Protein AF-A0A0U5H2C0-F1 (afdb_monomer_lite)

pLDDT: mean 75.19, std 21.91, range [37.97, 98.75]

Secondary structure (DSSP, 8-state):
-----PPP---------------------HHHHHHHHHT----------------------------------------------S-----HHHHHHHHHHHS--SPPPPPPPHHHHHHHHHHHHHHHHHHHHHHHHHHHHHHHHHHHHHHHHHHHHHTSSSTTHHHHHHT--TTTTTT-S-GGGGPPP-SS-SS---TT--PPPPP-

Foldseek 3Di:
DDDDDDDDDDDDDDDDDPDDDDDDPPPDDVVVVVVVVVPPPPPDDDDDDPDDDDDDDDDDDDDDDDDDDDDPPPPDPPDPPPPPDDDDDDPVVVVVVCCVVPPCPDDDDDDDDPVRVVVVVVVVVVVVVVVVVVVVVVVVVVVVVVVVVVVVLVCCCPVPPPVNPVSVVVPDCPCCVPVPDDVVVVDDDDPDDDPHDDPPDDDDDDDD

Sequence (208 aa):
MRISLNTSTNHQVNWRPKSRYIMRSLTLSPVLASLANVFKIPASQTILRPAVPLLNQTTISKPLTPGRQESKATFSTSSPLLKQKGRTYVDKRITLIRYFLHHPLTPRPLRFSRGRYLRHWTIHRAWQLYQANRRRAKQLELQRQWQAMNAACEELRTGAGDGGKLFRKSMIKTRVFRDMFPIEYGRLQTEGPGEGWNHDWKRPQPKR

Structure (mmCIF, N/CA/C/O backbone):
data_AF-A0A0U5H2C0-F1
#
_entry.id   AF-A0A0U5H2C0-F1
#
loop_
_atom_site.group_PDB
_atom_site.id
_atom_site.type_symbol
_atom_site.label_atom_id
_atom_site.label_alt_id
_atom_site.label_comp_id
_atom_site.label_asym_id
_atom_site.label_entity_id
_atom_site.label_seq_id
_atom_site.pdbx_PDB_ins_code
_atom_site.Cartn_x
_atom_site.Cartn_y
_atom_site.Cartn_z
_atom_site.occupancy
_atom_site.B_iso_or_equiv
_atom_site.auth_seq_id
_atom_site.auth_comp_id
_atom_site.auth_asym_id
_atom_site.auth_atom_id
_atom_site.pdbx_PDB_model_num
ATOM 1 N N . MET A 1 1 ? -22.499 -50.010 -29.968 1.00 40.84 1 MET A N 1
ATOM 2 C CA . MET A 1 1 ? -22.426 -49.410 -31.321 1.00 40.84 1 MET A CA 1
ATOM 3 C C . MET A 1 1 ? -23.390 -48.232 -31.390 1.00 40.84 1 MET A C 1
ATOM 5 O O . MET A 1 1 ? -24.508 -48.380 -30.927 1.00 40.84 1 MET A O 1
ATOM 9 N N . ARG A 1 2 ? -22.935 -47.116 -31.984 1.00 37.97 2 ARG A N 1
ATOM 10 C CA . ARG A 1 2 ? -23.652 -45.854 -32.276 1.00 37.97 2 ARG A CA 1
ATOM 11 C C . ARG A 1 2 ? -24.033 -44.977 -31.077 1.00 37.97 2 ARG A C 1
ATOM 13 O O . ARG A 1 2 ? -25.159 -44.993 -30.604 1.00 37.97 2 ARG A O 1
ATOM 20 N N . ILE A 1 3 ? -23.088 -44.124 -30.681 1.00 40.28 3 ILE A N 1
ATOM 21 C CA . ILE A 1 3 ? -23.388 -42.855 -30.010 1.00 40.28 3 ILE A CA 1
ATOM 22 C C . ILE A 1 3 ? -23.267 -41.771 -31.085 1.00 40.28 3 ILE A C 1
ATOM 24 O O . ILE A 1 3 ? -22.233 -41.646 -31.740 1.00 40.28 3 ILE A O 1
ATOM 28 N N . SER A 1 4 ? -24.382 -41.088 -31.325 1.00 40.84 4 SER A N 1
ATOM 29 C CA . SER A 1 4 ? -24.573 -40.085 -32.369 1.00 40.84 4 SER A CA 1
ATOM 30 C C . SER A 1 4 ? -23.775 -38.815 -32.064 1.00 40.84 4 SER A C 1
ATOM 32 O O . SER A 1 4 ? -23.871 -38.264 -30.969 1.00 40.84 4 SER A O 1
ATOM 34 N N . LEU A 1 5 ? -22.998 -38.350 -33.043 1.00 44.84 5 LEU A N 1
ATOM 35 C CA . LEU A 1 5 ? -22.280 -37.077 -33.010 1.00 44.84 5 LEU A CA 1
ATOM 36 C C . LEU A 1 5 ? -23.282 -35.942 -33.249 1.00 44.84 5 LEU A C 1
ATOM 38 O O . LEU A 1 5 ? -23.851 -35.844 -34.335 1.00 44.84 5 LEU A O 1
ATOM 42 N N . ASN A 1 6 ? -23.498 -35.086 -32.248 1.00 45.72 6 ASN A N 1
ATOM 43 C CA . ASN A 1 6 ? -24.300 -33.879 -32.423 1.00 45.72 6 ASN A CA 1
ATOM 44 C C . ASN A 1 6 ? -23.494 -32.809 -33.167 1.00 45.72 6 ASN A C 1
ATOM 46 O O . ASN A 1 6 ? -22.396 -32.416 -32.774 1.00 45.72 6 ASN A O 1
ATOM 50 N N . THR A 1 7 ? -24.082 -32.370 -34.270 1.00 53.12 7 THR A N 1
ATOM 51 C CA . THR A 1 7 ? -23.578 -31.405 -35.237 1.00 53.12 7 THR A CA 1
ATOM 52 C C . THR A 1 7 ? -23.588 -29.976 -34.695 1.00 53.12 7 THR A C 1
ATOM 54 O O . THR A 1 7 ? -24.562 -29.522 -34.101 1.00 53.12 7 THR A O 1
ATOM 57 N N . SER A 1 8 ? -22.494 -29.269 -34.973 1.00 43.81 8 SER A N 1
ATOM 58 C CA . SER A 1 8 ? -22.241 -27.852 -34.710 1.00 43.81 8 SER A CA 1
ATOM 59 C C . SER A 1 8 ? -23.317 -26.931 -35.309 1.00 43.81 8 SER A C 1
ATOM 61 O O . SER A 1 8 ? -23.468 -26.847 -36.529 1.00 43.81 8 SER A O 1
ATOM 63 N N . THR A 1 9 ? -24.051 -26.209 -34.461 1.00 50.56 9 THR A N 1
ATOM 64 C CA . THR A 1 9 ? -24.938 -25.109 -34.865 1.00 50.56 9 THR A CA 1
ATOM 65 C C . THR A 1 9 ? -24.124 -23.837 -35.095 1.00 50.56 9 THR A C 1
ATOM 67 O O . THR A 1 9 ? -23.688 -23.156 -34.168 1.00 50.56 9 THR A O 1
ATOM 70 N N . ASN A 1 10 ? -23.920 -23.537 -36.374 1.00 46.94 10 ASN A N 1
ATOM 71 C CA . ASN A 1 10 ? -23.217 -22.376 -36.900 1.00 46.94 10 ASN A CA 1
ATOM 72 C C . ASN A 1 10 ? -24.106 -21.119 -36.779 1.00 46.94 10 ASN A C 1
ATOM 74 O O . ASN A 1 10 ? -24.996 -20.894 -37.599 1.00 46.94 10 ASN A O 1
ATOM 78 N N . HIS A 1 11 ? -23.900 -20.302 -35.741 1.00 43.97 11 HIS A N 1
ATOM 79 C CA . HIS A 1 11 ? -24.571 -19.004 -35.609 1.00 43.97 11 HIS A CA 1
ATOM 80 C C . HIS A 1 11 ? -23.861 -17.944 -36.465 1.00 43.97 11 HIS A C 1
ATOM 82 O O . HIS A 1 11 ? -22.941 -17.260 -36.022 1.00 43.97 11 HIS A O 1
ATOM 88 N N . GLN A 1 12 ? -24.327 -17.792 -37.704 1.00 41.16 12 GLN A N 1
ATOM 89 C CA . GLN A 1 12 ? -24.030 -16.647 -38.566 1.00 41.16 12 GLN A CA 1
ATOM 90 C C . GLN A 1 12 ? -24.698 -15.384 -37.991 1.00 41.16 12 GLN A C 1
ATOM 92 O O . GLN A 1 12 ? -25.911 -15.199 -38.103 1.00 41.16 12 GLN A O 1
ATOM 97 N N . VAL A 1 13 ? -23.914 -14.506 -37.360 1.00 50.75 13 VAL A N 1
ATOM 98 C CA . VAL A 1 13 ? -24.381 -13.192 -36.888 1.00 50.75 13 VAL A CA 1
ATOM 99 C C . VAL A 1 13 ? -24.270 -12.193 -38.040 1.00 50.75 13 VAL A C 1
ATOM 101 O O . VAL A 1 13 ? -23.191 -11.722 -38.394 1.00 50.75 13 VAL A O 1
ATOM 104 N N . ASN A 1 14 ? -25.418 -11.894 -38.643 1.00 39.84 14 ASN A N 1
ATOM 105 C CA . ASN A 1 14 ? -25.581 -10.976 -39.765 1.00 39.84 14 ASN A CA 1
ATOM 106 C C . ASN A 1 14 ? -25.499 -9.511 -39.287 1.00 39.84 14 ASN A C 1
ATOM 108 O O . ASN A 1 14 ? -26.444 -8.988 -38.694 1.00 39.84 14 ASN A O 1
ATOM 112 N N . TRP A 1 15 ? -24.378 -8.831 -39.541 1.00 40.28 15 TRP A N 1
ATOM 113 C CA . TRP A 1 15 ? -24.214 -7.404 -39.245 1.00 40.28 15 TRP A CA 1
ATOM 114 C C . TRP A 1 15 ? -24.738 -6.541 -40.401 1.00 40.28 15 TRP A C 1
ATOM 116 O O . TRP A 1 15 ? -24.011 -6.230 -41.341 1.00 40.28 15 TRP A O 1
ATOM 126 N N . ARG A 1 16 ? -26.001 -6.101 -40.319 1.00 41.53 16 ARG A N 1
ATOM 127 C CA . ARG A 1 16 ? -26.518 -4.996 -41.148 1.00 41.53 16 ARG A CA 1
ATOM 128 C C . ARG A 1 16 ? -26.366 -3.661 -40.405 1.00 41.53 16 ARG A C 1
ATOM 130 O O . ARG A 1 16 ? -26.926 -3.532 -39.315 1.00 41.53 16 ARG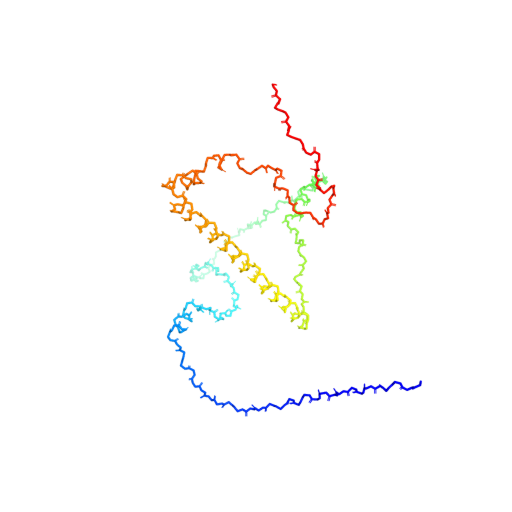 A O 1
ATOM 137 N N . PRO A 1 17 ? -25.722 -2.628 -40.979 1.00 44.41 17 PRO A N 1
ATOM 138 C CA . PRO A 1 17 ? -25.727 -1.299 -40.386 1.00 44.41 17 PRO A CA 1
ATOM 139 C C . PRO A 1 17 ? -27.039 -0.589 -40.751 1.00 44.41 17 PRO A C 1
ATOM 141 O O . PRO A 1 17 ? -27.244 -0.167 -41.887 1.00 44.41 17 PRO A O 1
ATOM 144 N N . LYS A 1 18 ? -27.956 -0.443 -39.788 1.00 46.47 18 LYS A N 1
ATOM 145 C CA . LYS A 1 18 ? -29.089 0.484 -39.924 1.00 46.47 18 LYS A CA 1
ATOM 146 C C . LYS A 1 18 ? -28.606 1.897 -39.591 1.00 46.47 18 LYS A C 1
ATOM 148 O O . LYS A 1 18 ? -28.639 2.318 -38.441 1.00 46.47 18 LYS A O 1
ATOM 153 N N . SER A 1 19 ? -28.166 2.619 -40.619 1.00 51.06 19 SER A N 1
ATOM 154 C CA . SER A 1 19 ? -28.036 4.077 -40.582 1.00 51.06 19 SER A CA 1
ATOM 155 C C . SER A 1 19 ? -29.430 4.701 -40.525 1.00 51.06 19 SER A C 1
ATOM 157 O O . SER A 1 19 ? -30.173 4.617 -41.499 1.00 51.06 19 SER A O 1
ATOM 159 N N . ARG A 1 20 ? -29.792 5.290 -39.380 1.00 50.31 20 ARG A N 1
ATOM 160 C CA . ARG A 1 20 ? -30.824 6.332 -39.247 1.00 50.31 20 ARG A CA 1
ATOM 161 C C . ARG A 1 20 ? -30.441 7.231 -38.072 1.00 50.31 20 ARG A C 1
ATOM 163 O O . ARG A 1 20 ? -30.790 6.955 -36.929 1.00 50.31 20 ARG A O 1
ATOM 170 N N . TYR A 1 21 ? -29.683 8.286 -38.357 1.00 46.03 21 TYR A N 1
ATOM 171 C CA . TYR A 1 21 ? -29.427 9.355 -37.397 1.00 46.03 21 TYR A CA 1
ATOM 172 C C . TYR A 1 21 ? -30.682 10.224 -37.277 1.00 46.03 21 TYR A C 1
ATOM 174 O O . TYR A 1 21 ? -30.993 11.007 -38.168 1.00 46.03 21 TYR A O 1
ATOM 182 N N . ILE A 1 22 ? -31.407 10.073 -36.169 1.00 50.56 22 ILE A N 1
ATOM 183 C CA . ILE A 1 22 ? -32.370 11.067 -35.691 1.00 50.56 22 ILE A CA 1
ATOM 184 C C . ILE A 1 22 ? -31.573 12.017 -34.796 1.00 50.56 22 ILE A C 1
ATOM 186 O O . ILE A 1 22 ? -31.115 11.627 -33.721 1.00 50.56 22 ILE A O 1
ATOM 190 N N . MET A 1 23 ? -31.370 13.251 -35.257 1.00 46.03 23 MET A N 1
ATOM 191 C CA . MET A 1 23 ? -30.763 14.336 -34.481 1.00 46.03 23 MET A CA 1
ATOM 192 C C . MET A 1 23 ? -31.716 14.741 -33.350 1.00 46.03 23 MET A C 1
ATOM 194 O O . MET A 1 23 ? -32.526 15.651 -33.491 1.00 46.03 23 MET A O 1
ATOM 198 N N . ARG A 1 24 ? -31.632 14.047 -32.212 1.00 45.03 24 ARG A N 1
ATOM 199 C CA . ARG A 1 24 ? -32.108 14.582 -30.934 1.00 45.03 24 ARG A CA 1
ATOM 200 C C . ARG A 1 24 ? -31.067 15.587 -30.452 1.00 45.03 24 ARG A C 1
ATOM 202 O O . ARG A 1 24 ? -29.948 15.202 -30.124 1.00 45.03 24 ARG A O 1
ATOM 209 N N . SER A 1 25 ? -31.427 16.863 -30.414 1.00 51.66 25 SER A N 1
ATOM 210 C CA . SER A 1 25 ? -30.653 17.889 -29.720 1.00 51.66 25 SER A CA 1
ATOM 211 C C . SER A 1 25 ? -30.596 17.540 -28.229 1.00 51.66 25 SER A C 1
ATOM 213 O O . SER A 1 25 ? -31.589 17.633 -27.510 1.00 51.66 25 SER A O 1
ATOM 215 N N . LEU A 1 26 ? -29.432 17.092 -27.749 1.00 54.44 26 LEU A N 1
ATOM 216 C CA . LEU A 1 26 ? -29.174 16.999 -26.316 1.00 54.44 26 LEU A CA 1
ATOM 217 C C . LEU A 1 26 ? -28.975 18.417 -25.778 1.00 54.44 26 LEU A C 1
ATOM 219 O O . LEU A 1 26 ? -27.907 19.006 -25.932 1.00 54.44 26 LEU A O 1
ATOM 223 N N . THR A 1 27 ? -29.992 18.960 -25.118 1.00 60.09 27 THR A N 1
ATOM 224 C CA . THR A 1 27 ? -29.812 20.087 -24.203 1.00 60.09 27 THR A CA 1
ATOM 225 C C . THR A 1 27 ? -28.958 19.596 -23.031 1.00 60.09 27 THR A C 1
ATOM 227 O O . THR A 1 27 ? -29.425 18.809 -22.204 1.00 60.09 27 THR A O 1
ATOM 230 N N . LEU A 1 28 ? -27.681 19.987 -22.986 1.00 59.09 28 LEU A N 1
ATOM 231 C CA . LEU A 1 28 ? -26.807 19.677 -21.854 1.00 59.09 28 LEU A CA 1
ATOM 232 C C . LEU A 1 28 ? -27.375 20.312 -20.576 1.00 59.09 28 LEU A C 1
ATOM 234 O O . LEU A 1 28 ? -27.724 21.490 -20.562 1.00 59.09 28 LEU A O 1
ATOM 238 N N . SER A 1 29 ? -27.425 19.533 -19.493 1.00 67.50 29 SER A N 1
ATOM 239 C CA . SER A 1 29 ? -27.720 20.045 -18.151 1.00 67.50 29 SER A CA 1
ATOM 240 C C . SER A 1 29 ? -26.734 21.170 -17.784 1.00 67.50 29 SER A C 1
ATOM 242 O O . SER A 1 29 ? -25.531 21.016 -18.034 1.00 67.50 29 SER A O 1
ATOM 244 N N . PRO A 1 30 ? -27.193 22.270 -17.155 1.00 64.56 30 PRO A N 1
ATOM 245 C CA . PRO A 1 30 ? -26.344 23.410 -16.791 1.00 64.56 30 PRO A CA 1
ATOM 246 C C . PRO A 1 30 ? -25.169 23.012 -15.883 1.00 64.56 30 PRO A C 1
ATOM 248 O O . PRO A 1 30 ? -24.100 23.614 -15.944 1.00 64.56 30 PRO A O 1
ATOM 251 N N . VAL A 1 31 ? -25.314 21.930 -15.110 1.00 62.41 31 VAL A N 1
ATOM 252 C CA . VAL A 1 31 ? -24.248 21.387 -14.253 1.00 62.41 31 VAL A CA 1
ATOM 253 C C . VAL A 1 31 ? -23.109 20.775 -15.081 1.00 62.41 31 VAL A C 1
ATOM 255 O O . VAL A 1 31 ? -21.935 20.946 -14.748 1.00 62.41 31 VAL A O 1
ATOM 258 N N . LEU A 1 32 ? -23.429 20.111 -16.198 1.00 57.78 32 LEU A N 1
ATOM 259 C CA . LEU A 1 32 ? -22.425 19.560 -17.116 1.00 57.78 32 LEU A CA 1
ATOM 260 C C . LEU A 1 32 ? -21.720 20.665 -17.918 1.00 57.78 32 LEU A C 1
ATOM 262 O O . LEU A 1 32 ? -20.522 20.560 -18.179 1.00 57.78 32 LEU A O 1
ATOM 266 N N . ALA A 1 33 ? -22.438 21.738 -18.264 1.00 62.38 33 ALA A N 1
ATOM 267 C CA . ALA A 1 33 ? -21.867 22.910 -18.927 1.00 62.38 33 ALA A CA 1
ATOM 268 C C . ALA A 1 33 ? -20.878 23.669 -18.017 1.00 62.38 33 ALA A C 1
ATOM 270 O O . ALA A 1 33 ? -19.810 24.077 -18.477 1.00 62.38 33 ALA A O 1
ATOM 271 N N . SER A 1 34 ? -21.168 23.784 -16.714 1.00 61.81 34 SER A N 1
ATOM 272 C CA . SER A 1 34 ? -20.245 24.401 -15.746 1.00 61.81 34 SER A CA 1
ATOM 273 C C . SER A 1 34 ? -18.968 23.588 -15.517 1.00 61.81 34 SER A C 1
ATOM 275 O O . SER A 1 34 ? -17.891 24.171 -15.407 1.00 61.81 34 SER A O 1
ATOM 277 N N . LEU A 1 35 ? -19.039 22.252 -15.504 1.00 59.03 35 LEU A N 1
ATOM 278 C CA . LEU A 1 35 ? -17.844 21.405 -15.373 1.00 59.03 35 LEU A CA 1
ATOM 279 C C . LEU A 1 35 ? -16.963 21.419 -16.633 1.00 59.03 35 LEU A C 1
ATOM 281 O O . LEU A 1 35 ? -15.739 21.329 -16.524 1.00 59.03 35 LEU A O 1
ATOM 285 N N . ALA A 1 36 ? -17.551 21.596 -17.820 1.00 59.19 36 ALA A N 1
ATOM 286 C CA . ALA A 1 36 ? -16.800 21.714 -19.071 1.00 59.19 36 ALA A CA 1
ATOM 287 C C . ALA A 1 36 ? -15.919 22.980 -19.130 1.00 59.19 36 ALA A C 1
ATOM 289 O O . ALA A 1 36 ? -14.870 22.967 -19.772 1.00 59.19 36 ALA A O 1
ATOM 290 N N . ASN A 1 37 ? -16.282 24.047 -18.408 1.00 58.78 37 ASN A N 1
ATOM 291 C CA . ASN A 1 37 ? -15.462 25.260 -18.318 1.00 58.78 37 ASN A CA 1
ATOM 292 C C . ASN A 1 37 ? -14.260 25.131 -17.365 1.00 58.78 37 ASN A C 1
ATOM 294 O O . ASN A 1 37 ? -13.302 25.890 -17.507 1.00 58.78 37 ASN A O 1
ATOM 298 N N . VAL A 1 38 ? -14.274 24.166 -16.438 1.00 61.53 38 VAL A N 1
ATOM 299 C CA . VAL A 1 38 ? -13.161 23.902 -15.502 1.00 61.53 38 VAL A CA 1
ATOM 300 C C . VAL A 1 38 ? -12.083 23.024 -16.148 1.00 61.53 38 VAL A C 1
ATOM 302 O O . VAL A 1 38 ? -10.903 23.158 -15.838 1.00 61.53 38 VAL A O 1
ATOM 305 N N . PHE A 1 39 ? -12.458 22.186 -17.119 1.00 54.59 39 PHE A N 1
ATOM 306 C CA . PHE A 1 39 ? -11.530 21.367 -17.903 1.00 54.59 39 PHE A CA 1
ATOM 307 C C . PHE A 1 39 ? -11.303 21.928 -19.310 1.00 54.59 39 PHE A C 1
ATOM 309 O O . PHE A 1 39 ? -11.341 21.189 -20.297 1.00 54.59 39 PHE A O 1
ATOM 316 N N . LYS A 1 40 ? -11.003 23.229 -19.416 1.00 48.28 40 LYS A N 1
ATOM 317 C CA . LYS A 1 40 ? -10.349 23.768 -20.615 1.00 48.28 40 LYS A CA 1
ATOM 318 C C . LYS A 1 40 ? -8.942 23.179 -20.712 1.00 48.28 40 LYS A C 1
ATOM 320 O O . LYS A 1 40 ? -7.965 23.780 -20.284 1.00 48.28 40 LYS A O 1
ATOM 325 N N . ILE A 1 41 ? -8.846 21.975 -21.263 1.00 50.00 41 ILE A N 1
ATOM 326 C CA . ILE A 1 41 ? -7.602 21.458 -21.820 1.00 50.00 41 ILE A CA 1
ATOM 327 C C . ILE A 1 41 ? -7.326 22.337 -23.046 1.00 50.00 41 ILE A C 1
ATOM 329 O O . ILE A 1 41 ? -8.141 22.316 -23.972 1.00 50.00 41 ILE A O 1
ATOM 333 N N . PRO A 1 42 ? -6.242 23.132 -23.090 1.00 44.56 42 PRO A N 1
ATOM 334 C CA . PRO A 1 42 ? -5.866 23.818 -24.314 1.00 44.56 42 PRO A CA 1
ATOM 335 C C . PRO A 1 42 ? -5.475 22.750 -25.339 1.00 44.56 42 PRO A C 1
ATOM 337 O O . PRO A 1 42 ? -4.389 22.174 -25.293 1.00 44.56 42 PRO A O 1
ATOM 340 N N . ALA A 1 43 ? -6.400 22.438 -26.242 1.00 47.34 43 ALA A N 1
ATOM 341 C CA . ALA A 1 43 ? -6.100 21.675 -27.434 1.00 47.34 43 ALA A CA 1
ATOM 342 C C . ALA A 1 43 ? -5.316 22.588 -28.387 1.00 47.34 43 ALA A C 1
ATOM 344 O O . ALA A 1 4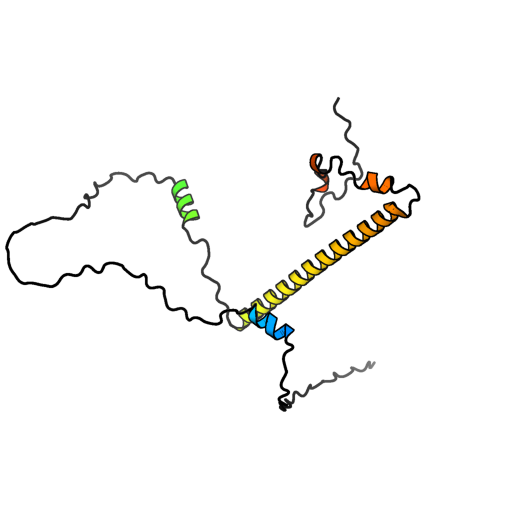3 ? -5.830 23.603 -28.848 1.00 47.34 43 ALA A O 1
ATOM 345 N N . SER A 1 44 ? -4.080 22.179 -28.674 1.00 45.91 44 SER A N 1
ATOM 346 C CA . SER A 1 44 ? -3.291 22.564 -29.847 1.00 45.91 44 SER A CA 1
ATOM 347 C C . SER A 1 44 ? -2.826 24.023 -29.935 1.00 45.91 44 SER A C 1
ATOM 349 O O . SER A 1 44 ? -3.431 24.854 -30.603 1.00 45.91 44 SER A O 1
ATOM 351 N N . GLN A 1 45 ? -1.629 24.283 -29.407 1.00 44.00 45 GLN A N 1
ATOM 352 C CA . GLN A 1 45 ? -0.690 25.162 -30.101 1.00 44.00 45 GLN A CA 1
ATOM 353 C C . GLN A 1 45 ? 0.410 24.295 -30.716 1.00 44.00 45 GLN A C 1
ATOM 355 O O . GLN A 1 45 ? 0.996 23.424 -30.074 1.00 44.00 45 GLN A O 1
ATOM 360 N N . THR A 1 46 ? 0.610 24.494 -32.010 1.00 47.12 46 THR A N 1
ATOM 361 C CA . THR A 1 46 ? 1.647 23.901 -32.847 1.00 47.12 46 THR A CA 1
ATOM 362 C C . THR A 1 46 ? 3.034 24.091 -32.235 1.00 47.12 46 THR A C 1
ATOM 364 O O . THR A 1 46 ? 3.382 25.199 -31.832 1.00 47.12 46 THR A O 1
ATOM 367 N N . ILE A 1 47 ? 3.858 23.041 -32.231 1.00 46.31 47 ILE A N 1
ATOM 368 C CA . ILE A 1 47 ? 5.286 23.151 -31.916 1.00 46.31 47 ILE A CA 1
ATOM 369 C C . ILE A 1 47 ? 5.963 23.902 -33.072 1.00 46.31 47 ILE A C 1
ATOM 371 O O . ILE A 1 47 ? 6.355 23.300 -34.069 1.00 46.31 47 ILE A O 1
ATOM 375 N N . LEU A 1 48 ? 6.105 25.219 -32.939 1.00 47.22 48 LEU A N 1
ATOM 376 C CA . LEU A 1 48 ? 7.181 25.958 -33.588 1.00 47.22 48 LEU A CA 1
ATOM 377 C C . LEU A 1 48 ? 8.339 26.053 -32.592 1.00 47.22 48 LEU A C 1
ATOM 379 O O . LEU A 1 48 ? 8.151 26.345 -31.413 1.00 47.22 48 LEU A O 1
ATOM 383 N N . ARG A 1 49 ? 9.535 25.723 -33.084 1.00 47.78 49 ARG A N 1
ATOM 384 C CA . ARG A 1 49 ? 10.823 25.793 -32.381 1.00 47.78 49 ARG A CA 1
ATOM 385 C C . ARG A 1 49 ? 10.967 27.095 -31.574 1.00 47.78 49 ARG A C 1
ATOM 387 O O . ARG A 1 49 ? 10.753 28.158 -32.154 1.00 47.78 49 ARG A O 1
ATOM 394 N N . PRO A 1 50 ? 11.472 27.060 -30.329 1.00 45.41 50 PRO A N 1
ATOM 395 C CA . PRO A 1 50 ? 12.027 28.257 -29.717 1.00 45.41 50 PRO A CA 1
ATOM 396 C C . PRO A 1 50 ? 13.382 28.558 -30.375 1.00 45.41 50 PRO A C 1
ATOM 398 O O . PRO A 1 50 ? 14.390 27.913 -30.088 1.00 45.41 50 PRO A O 1
ATOM 401 N N . ALA A 1 51 ? 13.398 29.516 -31.301 1.00 53.06 51 ALA A N 1
ATOM 402 C CA . ALA A 1 51 ? 14.613 30.242 -31.641 1.00 53.06 51 ALA A CA 1
ATOM 403 C C . ALA A 1 51 ? 14.862 31.261 -30.521 1.00 53.06 51 ALA A C 1
ATOM 405 O O . ALA A 1 51 ? 14.000 32.081 -30.211 1.00 53.06 51 ALA A O 1
ATOM 406 N N . VAL A 1 52 ? 16.021 31.164 -29.882 1.00 53.12 52 VAL A N 1
ATOM 407 C CA . VAL A 1 52 ? 16.504 32.134 -28.896 1.00 53.12 52 VAL A CA 1
ATOM 408 C C . VAL A 1 52 ? 16.661 33.517 -29.552 1.00 53.12 52 VAL A C 1
ATOM 410 O O . VAL A 1 52 ? 17.320 33.607 -30.589 1.00 53.12 52 VAL A O 1
ATOM 413 N N . PRO A 1 53 ? 16.088 34.601 -28.995 1.00 48.22 53 PRO A N 1
ATOM 414 C CA . PRO A 1 53 ? 16.370 35.945 -29.477 1.00 48.22 53 PRO A CA 1
ATOM 415 C C . PRO A 1 53 ? 17.748 36.387 -28.972 1.00 48.22 53 PRO A C 1
ATOM 417 O O . PRO A 1 53 ? 17.967 36.567 -27.774 1.00 48.22 53 PRO A O 1
ATOM 420 N N . LEU A 1 54 ? 18.682 36.555 -29.907 1.00 42.25 54 LEU A N 1
ATOM 421 C CA . LEU A 1 54 ? 19.933 37.264 -29.678 1.00 42.25 54 LEU A CA 1
ATOM 422 C C . LEU A 1 54 ? 19.617 38.761 -29.564 1.00 42.25 54 LEU A C 1
ATOM 424 O O . LEU A 1 54 ? 19.269 39.412 -30.548 1.00 42.25 54 LEU A O 1
ATOM 428 N N . LEU A 1 55 ? 19.727 39.295 -28.351 1.00 44.19 55 LEU A N 1
ATOM 429 C CA . LEU A 1 55 ? 19.796 40.729 -28.105 1.00 44.19 55 LEU A CA 1
ATOM 430 C C . LEU A 1 55 ? 21.186 41.212 -28.531 1.00 44.19 55 LEU A C 1
ATOM 432 O O . LEU A 1 55 ? 22.178 40.758 -27.969 1.00 44.19 55 LEU A O 1
ATOM 436 N N . ASN A 1 56 ? 21.238 42.077 -29.546 1.00 38.53 56 ASN A N 1
ATOM 437 C CA . ASN A 1 56 ? 22.125 43.243 -29.626 1.00 38.53 56 ASN A CA 1
ATOM 438 C C . ASN A 1 56 ? 21.848 44.002 -30.934 1.00 38.53 56 ASN A C 1
ATOM 440 O O . ASN A 1 56 ? 22.441 43.726 -31.974 1.00 38.53 56 ASN A O 1
ATOM 444 N N . GLN A 1 57 ? 20.935 44.975 -30.875 1.00 40.12 57 GLN A N 1
ATOM 445 C CA . GLN A 1 57 ? 20.927 46.095 -31.814 1.00 40.12 57 GLN A CA 1
ATOM 446 C C . GLN A 1 57 ? 21.792 47.202 -31.217 1.00 40.12 57 GLN A C 1
ATOM 448 O O . GLN A 1 57 ? 21.354 47.936 -30.336 1.00 40.12 57 GLN A O 1
ATOM 453 N N . THR A 1 58 ? 23.020 47.328 -31.709 1.00 42.72 58 THR A N 1
ATOM 454 C CA . THR A 1 58 ? 23.691 48.625 -31.764 1.00 42.72 58 THR A CA 1
ATOM 455 C C . THR A 1 58 ? 23.351 49.241 -33.111 1.00 42.72 58 THR A C 1
ATOM 457 O O . THR A 1 58 ? 23.703 48.706 -34.163 1.00 42.72 58 THR A O 1
ATOM 460 N N . THR A 1 59 ? 22.635 50.358 -33.068 1.00 48.38 59 THR A N 1
ATOM 461 C CA . THR A 1 59 ? 22.615 51.344 -34.143 1.00 48.38 59 THR A CA 1
ATOM 462 C C . THR A 1 59 ? 24.055 51.722 -34.489 1.00 48.38 59 THR A C 1
ATOM 464 O O . THR A 1 59 ? 24.878 51.797 -33.587 1.00 48.38 59 THR A O 1
ATOM 467 N N . ILE A 1 60 ? 24.365 51.933 -35.771 1.00 39.34 60 ILE A N 1
ATOM 468 C CA . ILE A 1 60 ? 25.220 53.031 -36.255 1.00 39.34 60 ILE A CA 1
ATOM 469 C C . ILE A 1 60 ? 25.193 53.041 -37.793 1.00 39.34 60 ILE A C 1
ATOM 471 O O . ILE A 1 60 ? 25.499 52.072 -38.487 1.00 39.34 60 ILE A O 1
ATOM 475 N N . SER A 1 61 ? 24.784 54.201 -38.289 1.00 44.00 61 SER A N 1
ATOM 476 C CA . SER A 1 61 ? 24.956 54.750 -39.626 1.00 44.00 61 SER A CA 1
ATOM 477 C C . SER A 1 61 ? 26.411 54.714 -40.108 1.00 44.00 61 SER A C 1
ATOM 479 O O . SER A 1 61 ? 27.331 55.025 -39.358 1.00 44.00 61 SER A O 1
ATOM 481 N N . LYS A 1 62 ? 26.612 54.437 -41.401 1.00 46.97 62 LYS A N 1
ATOM 482 C CA . LYS A 1 62 ? 27.881 54.693 -42.108 1.00 46.97 62 LYS A CA 1
ATOM 483 C C . LYS A 1 62 ? 28.264 56.180 -42.007 1.00 46.97 62 LYS A C 1
ATOM 485 O O . LYS A 1 62 ? 27.373 57.027 -42.079 1.00 46.97 62 LYS A O 1
ATOM 490 N N . PRO A 1 63 ? 29.568 56.498 -41.951 1.00 48.28 63 PRO A N 1
ATOM 491 C CA . PRO A 1 63 ? 30.158 57.155 -43.120 1.00 48.28 63 PRO A CA 1
ATOM 492 C C . PRO A 1 63 ? 31.573 56.663 -43.496 1.00 48.28 63 PRO A C 1
ATOM 494 O O . PRO A 1 63 ? 32.131 55.740 -42.911 1.00 48.28 63 PRO A O 1
ATOM 497 N N . LEU A 1 64 ? 32.065 57.260 -44.582 1.00 41.00 64 LEU A N 1
ATOM 498 C CA . LEU A 1 64 ? 33.155 56.896 -45.489 1.00 41.00 64 LEU A CA 1
ATOM 499 C C . LEU A 1 64 ? 34.577 57.268 -44.999 1.00 41.00 64 LEU A C 1
ATOM 501 O O . LEU A 1 64 ? 34.776 58.401 -44.585 1.00 41.00 64 LEU A O 1
ATOM 505 N N . THR A 1 65 ? 35.547 56.359 -45.235 1.00 44.66 65 THR A N 1
ATOM 506 C CA . THR A 1 65 ? 36.975 56.554 -45.661 1.00 44.66 65 THR A CA 1
ATOM 507 C C . THR A 1 65 ? 37.937 57.469 -44.849 1.00 44.66 65 THR A C 1
ATOM 509 O O . THR A 1 65 ? 37.504 58.267 -44.035 1.00 44.66 65 THR A O 1
ATOM 512 N N . PRO A 1 66 ? 39.262 57.475 -45.127 1.00 51.75 66 PRO A N 1
ATOM 513 C CA . PRO A 1 66 ? 40.234 56.386 -44.993 1.00 51.75 66 PRO A CA 1
ATOM 514 C C . PRO A 1 66 ? 41.457 56.825 -44.143 1.00 51.75 66 PRO A C 1
ATOM 516 O O . PRO A 1 66 ? 41.971 57.930 -44.285 1.00 51.75 66 PRO A O 1
ATOM 519 N N . GLY A 1 67 ? 41.987 55.947 -43.291 1.00 39.00 67 GLY A N 1
ATOM 520 C CA . GLY A 1 67 ? 43.153 56.261 -42.458 1.00 39.00 67 GLY A CA 1
ATOM 521 C C . GLY A 1 67 ? 44.011 55.031 -42.219 1.00 39.00 67 GLY A C 1
ATOM 522 O O . GLY A 1 67 ? 43.662 54.155 -41.437 1.00 39.00 67 GLY A O 1
ATOM 523 N N . ARG A 1 68 ? 45.129 54.963 -42.936 1.00 49.66 68 ARG A N 1
ATOM 524 C CA . ARG A 1 68 ? 46.188 53.965 -42.797 1.00 49.66 68 ARG A CA 1
ATOM 525 C C . ARG A 1 68 ? 46.801 54.035 -41.402 1.00 49.66 68 ARG A C 1
ATOM 527 O O . ARG A 1 68 ? 47.465 55.024 -41.137 1.00 49.66 68 ARG A O 1
ATOM 534 N N . GLN A 1 69 ? 46.693 52.972 -40.602 1.00 49.31 69 GLN A N 1
ATOM 535 C CA . GLN A 1 69 ? 47.756 52.536 -39.688 1.00 49.31 69 GLN A CA 1
ATOM 536 C C . GLN A 1 69 ? 47.728 51.013 -39.528 1.00 49.31 69 GLN A C 1
ATOM 538 O O . GLN A 1 69 ? 46.730 50.398 -39.158 1.00 49.31 69 GLN A O 1
ATOM 543 N N . GLU A 1 70 ? 48.863 50.420 -39.873 1.00 56.41 70 GLU A N 1
ATOM 544 C CA . GLU A 1 70 ? 49.199 49.020 -39.685 1.00 56.41 70 GLU A CA 1
ATOM 545 C C . GLU A 1 70 ? 49.163 48.689 -38.188 1.00 56.41 70 GLU A C 1
ATOM 547 O O . GLU A 1 70 ? 49.927 49.238 -37.400 1.00 56.41 70 GLU A O 1
ATOM 552 N N . SER A 1 71 ? 48.304 47.755 -37.786 1.00 55.56 71 SER A N 1
ATOM 553 C CA . SER A 1 71 ? 48.456 47.055 -36.512 1.00 55.56 71 SER A CA 1
ATOM 554 C C . SER A 1 71 ? 48.247 45.565 -36.751 1.00 55.56 71 SER A C 1
ATOM 556 O O . SER A 1 71 ? 47.140 45.053 -36.900 1.00 55.56 71 SER A O 1
ATOM 558 N N . LYS A 1 72 ? 49.372 44.853 -36.839 1.00 57.47 72 LYS A N 1
ATOM 559 C CA . LYS A 1 72 ? 49.427 43.393 -36.771 1.00 57.47 72 LYS A CA 1
ATOM 560 C C . LYS A 1 72 ? 49.109 42.984 -35.332 1.00 57.47 72 LYS A C 1
ATOM 562 O O . LYS A 1 72 ? 50.011 42.701 -34.552 1.00 57.47 72 LYS A O 1
ATOM 567 N N . ALA A 1 73 ? 47.836 43.003 -34.951 1.00 53.00 73 ALA A N 1
ATOM 568 C CA . ALA A 1 73 ? 47.413 42.399 -33.697 1.00 53.00 73 ALA A CA 1
ATOM 569 C C . ALA A 1 73 ? 47.302 40.885 -33.911 1.00 53.00 73 ALA A C 1
ATOM 571 O O . ALA A 1 73 ? 46.295 40.365 -34.389 1.00 53.00 73 ALA A O 1
ATOM 572 N N . THR A 1 74 ? 48.384 40.182 -33.590 1.00 58.34 74 THR A N 1
ATOM 573 C CA . THR A 1 74 ? 48.457 38.722 -33.531 1.00 58.34 74 THR A CA 1
ATOM 574 C C . THR A 1 74 ? 47.584 38.225 -32.378 1.00 58.34 74 THR A C 1
ATOM 576 O O . THR A 1 74 ? 48.071 37.955 -31.283 1.00 58.34 74 THR A O 1
ATOM 579 N N . PHE A 1 75 ? 46.273 38.123 -32.593 1.00 53.97 75 PHE A N 1
ATOM 580 C CA . PHE A 1 75 ? 45.372 37.482 -31.638 1.00 53.97 75 PHE A CA 1
ATOM 581 C C . PHE A 1 75 ? 45.399 35.963 -31.850 1.00 53.97 75 PHE A C 1
ATOM 583 O O . PHE A 1 75 ? 44.528 35.385 -32.489 1.00 53.97 75 PHE A O 1
ATOM 590 N N . SER A 1 76 ? 46.447 35.333 -31.320 1.00 56.44 76 SER A N 1
ATOM 591 C CA . SER A 1 76 ? 46.534 33.886 -31.106 1.00 56.44 76 SER A CA 1
ATOM 592 C C . SER A 1 76 ? 47.156 33.637 -29.739 1.00 56.44 76 SER A C 1
ATOM 594 O O . SER A 1 76 ? 48.333 33.312 -29.619 1.00 56.44 76 SER A O 1
ATOM 596 N N . THR A 1 77 ? 46.357 33.778 -28.684 1.00 60.56 77 THR A N 1
ATOM 597 C CA . THR A 1 77 ? 46.700 33.304 -27.335 1.00 60.56 77 THR A CA 1
ATOM 598 C C . THR A 1 77 ? 46.195 31.872 -27.141 1.00 60.56 77 THR A C 1
ATOM 600 O O . THR A 1 77 ? 45.485 31.557 -26.194 1.00 60.56 77 THR A O 1
ATOM 603 N N . SER A 1 78 ? 46.554 30.970 -28.054 1.00 60.91 78 SER A N 1
ATOM 604 C CA . SER A 1 78 ? 46.655 29.550 -27.720 1.00 60.91 78 SER A CA 1
ATOM 605 C C . SER A 1 78 ? 48.130 29.277 -27.472 1.00 60.91 78 SER A C 1
ATOM 607 O O . SER A 1 78 ? 48.914 29.212 -28.419 1.00 60.91 78 SER A O 1
ATOM 609 N N . SER A 1 79 ? 48.527 29.176 -26.206 1.00 62.97 79 SER A N 1
ATOM 610 C CA . SER A 1 79 ? 49.864 28.728 -25.822 1.00 62.97 79 SER A CA 1
ATOM 611 C C . SER A 1 79 ? 50.175 27.441 -26.599 1.00 62.97 79 SER A C 1
ATOM 613 O O . SER A 1 79 ? 49.369 26.506 -26.520 1.00 62.97 79 SER A O 1
ATOM 615 N N . PRO A 1 80 ? 51.277 27.345 -27.368 1.00 53.91 80 PRO A N 1
ATOM 616 C CA . PRO A 1 80 ? 51.643 26.077 -27.976 1.00 53.91 80 PRO A CA 1
ATOM 617 C C . PRO A 1 80 ? 51.838 25.083 -26.835 1.00 53.91 80 PRO A C 1
ATOM 619 O O . PRO A 1 80 ? 52.629 25.322 -25.922 1.00 53.91 80 PRO A O 1
ATOM 622 N N . LEU A 1 81 ? 51.048 24.008 -26.849 1.00 59.31 81 LEU A N 1
ATOM 623 C CA . LEU A 1 81 ? 51.152 22.909 -25.899 1.00 59.31 81 LEU A CA 1
ATOM 624 C C . LEU A 1 81 ? 52.619 22.482 -25.826 1.00 59.31 81 LEU A C 1
ATOM 626 O O . LEU A 1 81 ? 53.140 21.868 -26.758 1.00 59.31 81 LEU A O 1
ATOM 630 N N . LEU A 1 82 ? 53.284 22.806 -24.712 1.00 62.09 82 LEU A N 1
ATOM 631 C CA . LEU A 1 82 ? 54.530 22.152 -24.343 1.00 62.09 82 LEU A CA 1
ATOM 632 C C . LEU A 1 82 ? 54.258 20.654 -24.443 1.00 62.09 82 LEU A C 1
ATOM 634 O O . LEU A 1 82 ? 53.313 20.155 -23.828 1.00 62.09 82 LEU A O 1
ATOM 638 N N . LYS A 1 83 ? 55.043 19.957 -25.269 1.00 58.09 83 LYS A N 1
ATOM 639 C CA . LYS A 1 83 ? 54.973 18.509 -25.466 1.00 58.09 83 LYS A CA 1
ATOM 640 C C . LYS A 1 83 ? 55.085 17.839 -24.094 1.00 58.09 83 LYS A C 1
ATOM 642 O O . LYS A 1 83 ? 56.193 17.633 -23.603 1.00 58.09 83 LYS A O 1
ATOM 647 N N . GLN A 1 84 ? 53.948 17.541 -23.460 1.00 57.41 84 GLN A N 1
ATOM 648 C CA . GLN A 1 84 ? 53.915 16.863 -22.169 1.00 57.41 84 GLN A CA 1
ATOM 649 C C . GLN A 1 84 ? 54.507 15.471 -22.370 1.00 57.41 84 GLN A C 1
ATOM 651 O O . GLN A 1 84 ? 53.917 14.579 -22.981 1.00 57.41 84 GLN A O 1
ATOM 656 N N . LYS A 1 85 ? 55.742 15.316 -21.899 1.00 53.72 85 LYS A N 1
ATOM 657 C CA . LYS A 1 85 ? 56.463 14.054 -21.875 1.00 53.72 85 LYS A CA 1
ATOM 658 C C . LYS A 1 85 ? 55.945 13.255 -20.680 1.00 53.72 85 LYS A C 1
ATOM 660 O O . LYS A 1 85 ? 56.327 13.517 -19.549 1.00 53.72 85 LYS A O 1
ATOM 665 N N . GLY A 1 86 ? 55.064 12.296 -20.959 1.00 64.94 86 GLY A N 1
ATOM 666 C CA . GLY A 1 86 ? 54.530 11.334 -19.990 1.00 64.94 86 GLY A CA 1
ATOM 667 C C . GLY A 1 86 ? 53.003 11.323 -19.965 1.00 64.94 86 GLY A C 1
ATOM 668 O O . GLY A 1 86 ? 52.375 12.370 -19.851 1.00 64.94 86 GLY A O 1
ATOM 669 N N . ARG A 1 87 ? 52.390 10.136 -20.083 1.00 65.62 87 ARG A N 1
ATOM 670 C CA . ARG A 1 87 ? 50.942 9.974 -19.874 1.00 65.62 87 ARG A CA 1
ATOM 671 C C . ARG A 1 87 ? 50.622 10.401 -18.441 1.00 65.62 87 ARG A C 1
ATOM 673 O O . ARG A 1 87 ? 51.128 9.789 -17.504 1.00 65.62 87 ARG A O 1
ATOM 680 N N . THR A 1 88 ? 49.783 11.420 -18.269 1.00 74.06 88 THR A N 1
ATOM 681 C CA . THR A 1 88 ? 49.213 11.740 -16.959 1.00 74.06 88 THR A CA 1
ATOM 682 C C . THR A 1 88 ? 48.410 10.534 -16.479 1.00 74.06 88 THR A C 1
ATOM 684 O O . THR A 1 88 ? 47.617 9.956 -17.226 1.00 74.06 88 THR A O 1
ATOM 687 N N . TYR A 1 89 ? 48.661 10.097 -15.246 1.00 80.75 89 TYR A N 1
ATOM 688 C CA . TYR A 1 89 ? 47.881 9.032 -14.633 1.00 80.75 89 TYR A CA 1
ATOM 689 C C . TYR A 1 89 ? 46.442 9.529 -14.465 1.00 80.75 89 TYR A C 1
ATOM 691 O O . TYR A 1 89 ? 46.156 10.382 -13.626 1.00 80.75 89 TYR A O 1
ATOM 699 N N . VAL A 1 90 ? 45.539 9.030 -15.306 1.00 81.38 90 VAL A N 1
ATOM 700 C CA . VAL A 1 90 ? 44.108 9.291 -15.170 1.00 81.38 90 VAL A CA 1
ATOM 701 C C . VAL A 1 90 ? 43.560 8.263 -14.194 1.00 81.38 90 VAL A C 1
ATOM 703 O O . VAL A 1 90 ? 43.545 7.067 -14.493 1.00 81.38 90 VAL A O 1
ATOM 706 N N . ASP A 1 91 ? 43.122 8.722 -13.022 1.00 91.00 91 ASP A N 1
ATOM 707 C CA . ASP A 1 91 ? 42.469 7.850 -12.052 1.00 91.00 91 ASP A CA 1
ATOM 708 C C . ASP A 1 91 ? 41.225 7.210 -12.690 1.00 91.00 91 ASP A C 1
ATOM 710 O O . ASP A 1 91 ? 40.264 7.889 -13.067 1.00 91.00 91 ASP A O 1
ATOM 714 N N . LYS A 1 92 ? 41.239 5.877 -12.791 1.00 92.81 92 LYS A N 1
ATOM 715 C CA . LYS A 1 92 ? 40.148 5.073 -13.355 1.00 92.81 92 LYS A CA 1
ATOM 716 C C . LYS A 1 92 ? 38.825 5.325 -12.629 1.00 92.81 92 LYS A C 1
ATOM 718 O O . LYS A 1 92 ? 37.773 5.232 -13.256 1.00 92.81 92 LYS A O 1
ATOM 723 N N . ARG A 1 93 ? 38.860 5.683 -11.338 1.00 93.44 93 ARG A N 1
ATOM 724 C CA . ARG A 1 93 ? 37.666 6.055 -10.562 1.00 93.44 93 ARG A CA 1
ATOM 725 C C . ARG A 1 93 ? 37.016 7.307 -11.133 1.00 93.44 93 ARG A C 1
ATOM 727 O O . ARG A 1 93 ? 35.810 7.315 -11.339 1.00 93.44 93 ARG A O 1
ATOM 734 N N . ILE A 1 94 ? 37.807 8.330 -11.462 1.00 92.81 94 ILE A N 1
ATOM 735 C CA . ILE A 1 94 ? 37.316 9.573 -12.072 1.00 92.81 94 ILE A CA 1
ATOM 736 C C . ILE A 1 94 ? 36.737 9.284 -13.462 1.00 92.81 94 ILE A C 1
ATOM 738 O O . ILE A 1 94 ? 35.694 9.830 -13.814 1.00 92.81 94 ILE A O 1
ATOM 742 N N . THR A 1 95 ? 37.352 8.388 -14.237 1.00 92.38 95 THR A N 1
ATOM 743 C CA . THR A 1 95 ? 36.803 7.940 -15.528 1.00 92.38 95 THR A CA 1
ATOM 744 C C . THR A 1 95 ? 35.467 7.219 -15.366 1.00 92.38 95 THR A C 1
ATOM 746 O O . THR A 1 95 ? 34.531 7.533 -16.095 1.00 92.38 95 THR A O 1
ATOM 749 N N . LEU A 1 96 ? 35.349 6.300 -14.403 1.00 94.31 96 LEU A N 1
ATOM 750 C CA . LEU A 1 96 ? 34.099 5.593 -14.113 1.00 94.31 96 LEU A CA 1
ATOM 751 C C . LEU A 1 96 ? 33.016 6.548 -13.607 1.00 94.31 96 LEU A C 1
ATOM 753 O O . LEU A 1 96 ? 31.885 6.468 -14.069 1.00 94.31 96 LEU A O 1
ATOM 757 N N . ILE A 1 97 ? 33.357 7.496 -12.732 1.00 93.88 97 ILE A N 1
ATOM 758 C CA . ILE A 1 97 ? 32.428 8.534 -12.267 1.00 93.88 97 ILE A CA 1
ATOM 759 C C . ILE A 1 97 ? 31.936 9.367 -13.454 1.00 93.88 97 ILE A C 1
ATOM 761 O O . ILE A 1 97 ? 30.732 9.522 -13.627 1.00 93.88 97 ILE A O 1
ATOM 765 N N . ARG A 1 98 ? 32.839 9.852 -14.318 1.00 92.38 98 ARG A N 1
ATOM 766 C CA . ARG A 1 98 ? 32.461 10.604 -15.529 1.00 92.38 98 ARG A CA 1
ATOM 767 C C . ARG A 1 98 ? 31.606 9.766 -16.477 1.00 92.38 98 ARG A C 1
ATOM 769 O O . ARG A 1 98 ? 30.674 10.296 -17.073 1.00 92.38 98 ARG A O 1
ATOM 776 N N . TYR A 1 99 ? 31.903 8.476 -16.599 1.00 92.06 99 TYR A N 1
ATOM 777 C CA . TYR A 1 99 ? 31.123 7.540 -17.396 1.00 92.06 99 TYR A CA 1
ATOM 778 C C . TYR A 1 99 ? 29.710 7.373 -16.827 1.00 92.06 99 TYR A C 1
ATOM 780 O O . TYR A 1 99 ? 28.752 7.648 -17.532 1.00 92.06 99 TYR A O 1
ATOM 788 N N . PHE A 1 100 ? 29.543 7.029 -15.550 1.00 91.62 100 PHE A N 1
ATOM 789 C CA . PHE A 1 100 ? 28.210 6.862 -14.958 1.00 91.62 100 PHE A CA 1
ATOM 790 C C . PHE A 1 100 ? 27.414 8.171 -14.860 1.00 91.62 100 PHE A C 1
ATOM 792 O O . PHE A 1 100 ? 26.188 8.129 -14.892 1.00 91.62 100 PHE A O 1
ATOM 799 N N . LEU A 1 101 ? 28.087 9.325 -14.773 1.00 90.50 101 LEU A N 1
ATOM 800 C CA . LEU A 1 101 ? 27.429 10.630 -14.694 1.00 90.50 101 LEU A CA 1
ATOM 801 C C . LEU A 1 101 ? 26.957 11.151 -16.059 1.00 90.50 101 LEU A C 1
ATOM 803 O O . LEU A 1 101 ? 25.918 11.803 -16.137 1.00 90.50 101 LEU A O 1
ATOM 807 N N . HIS A 1 102 ? 27.715 10.891 -17.128 1.00 88.75 102 HIS A N 1
ATOM 808 C CA . HIS A 1 102 ? 27.476 11.512 -18.436 1.00 88.75 102 HIS A CA 1
ATOM 809 C C . HIS A 1 102 ? 27.181 10.527 -19.568 1.00 88.75 102 HIS A C 1
ATOM 811 O O . HIS A 1 102 ? 26.798 10.957 -20.657 1.00 88.75 102 HIS A O 1
ATOM 817 N N . HIS A 1 103 ? 27.340 9.221 -19.360 1.00 85.75 103 HIS A N 1
ATOM 818 C CA . HIS A 1 103 ? 26.986 8.245 -20.378 1.00 85.75 103 HIS A CA 1
ATOM 819 C C . HIS A 1 103 ? 25.464 8.056 -20.405 1.00 85.75 103 HIS A C 1
ATOM 821 O O . HIS A 1 103 ? 24.873 7.738 -19.370 1.00 85.75 103 HIS A O 1
ATOM 827 N N . PRO A 1 104 ? 24.801 8.217 -21.567 1.00 83.38 104 PRO A N 1
ATOM 828 C CA . PRO A 1 104 ? 23.394 7.876 -21.700 1.00 83.38 104 PRO A CA 1
ATOM 829 C C . PRO A 1 104 ? 23.246 6.352 -21.637 1.00 83.38 104 PRO A C 1
ATOM 831 O O . PRO A 1 104 ? 23.216 5.667 -22.655 1.00 83.38 104 PRO A O 1
ATOM 834 N N . LEU A 1 105 ? 23.152 5.822 -20.417 1.00 79.88 105 LEU A N 1
ATOM 835 C CA . LEU A 1 105 ? 22.857 4.413 -20.137 1.00 79.88 105 LEU A CA 1
ATOM 836 C C . LEU A 1 105 ? 21.452 4.018 -20.616 1.00 79.88 105 LEU A C 1
ATOM 838 O O . LEU A 1 105 ? 21.108 2.838 -20.662 1.00 79.88 105 LEU A O 1
ATOM 842 N N . THR A 1 106 ? 20.624 5.004 -20.958 1.00 84.50 106 THR A N 1
ATOM 843 C CA . THR A 1 106 ? 19.286 4.792 -21.482 1.00 84.50 106 THR A CA 1
ATOM 844 C C . THR A 1 106 ? 19.348 4.493 -22.982 1.00 84.50 106 THR A C 1
ATOM 846 O O . THR A 1 106 ? 19.841 5.307 -23.769 1.00 84.50 106 THR A O 1
ATOM 849 N N . PRO A 1 107 ? 18.837 3.329 -23.425 1.00 90.88 107 PRO A N 1
ATOM 850 C CA . PRO A 1 107 ? 18.747 3.034 -24.846 1.00 90.88 107 PRO A CA 1
ATOM 851 C C . PRO A 1 107 ? 17.798 4.021 -25.538 1.00 90.88 107 PRO A C 1
ATOM 853 O O . PRO A 1 107 ? 16.970 4.685 -24.907 1.00 90.88 107 PRO A O 1
ATOM 856 N N . ARG A 1 108 ? 17.888 4.095 -26.871 1.00 90.00 108 ARG A N 1
ATOM 857 C CA . ARG A 1 108 ? 16.984 4.931 -27.673 1.00 90.00 108 ARG A CA 1
ATOM 858 C C . ARG A 1 108 ? 15.513 4.564 -27.397 1.00 90.00 108 ARG A C 1
ATOM 860 O O . ARG A 1 108 ? 15.219 3.381 -27.211 1.00 90.00 108 ARG A O 1
ATOM 867 N N . PRO A 1 109 ? 14.579 5.534 -27.432 1.00 94.00 109 PRO A N 1
ATOM 868 C CA . PRO A 1 109 ? 13.164 5.265 -27.201 1.00 94.00 109 PRO A CA 1
ATOM 869 C C . PRO A 1 109 ? 12.606 4.169 -28.114 1.00 94.00 109 PRO A C 1
ATOM 871 O O . PRO A 1 109 ? 12.856 4.146 -29.323 1.00 94.00 109 PRO A O 1
ATOM 874 N N . LEU A 1 110 ? 11.818 3.272 -27.524 1.00 94.31 110 LEU A N 1
ATOM 875 C CA . LEU A 1 110 ? 11.252 2.116 -28.209 1.00 94.31 110 LEU A CA 1
ATOM 876 C C . LEU A 1 110 ? 10.191 2.538 -29.237 1.00 94.31 110 LEU A C 1
ATOM 878 O O . LEU A 1 110 ? 9.241 3.250 -28.914 1.00 94.31 110 LEU A O 1
ATOM 882 N N . ARG A 1 111 ? 10.328 2.064 -30.481 1.00 96.25 111 ARG A N 1
ATOM 883 C CA . ARG A 1 111 ? 9.374 2.324 -31.570 1.00 96.25 111 ARG A CA 1
ATOM 884 C C . ARG A 1 111 ? 8.483 1.107 -31.786 1.00 96.25 111 ARG A C 1
ATOM 886 O O . ARG A 1 111 ? 8.960 0.033 -32.142 1.00 96.25 111 ARG A O 1
ATOM 893 N N . PHE A 1 112 ? 7.180 1.274 -31.592 1.00 96.25 112 PHE A N 1
ATOM 894 C CA . PHE A 1 112 ? 6.202 0.215 -31.826 1.00 96.25 112 PHE A CA 1
ATOM 895 C C . PHE A 1 112 ? 5.544 0.338 -33.202 1.00 96.25 112 PHE A C 1
ATOM 897 O O . PHE A 1 112 ? 5.243 1.437 -33.660 1.00 96.25 112 PHE A O 1
ATOM 904 N N . SER A 1 113 ? 5.258 -0.802 -33.839 1.00 98.00 113 SER A N 1
ATOM 905 C CA . SER A 1 113 ? 4.310 -0.850 -34.957 1.00 98.00 113 SER A CA 1
ATOM 906 C C . SER A 1 113 ? 2.884 -0.598 -34.457 1.00 98.00 113 SER A C 1
ATOM 908 O O . SER A 1 113 ? 2.590 -0.794 -33.275 1.00 98.00 113 SER A O 1
ATOM 910 N N . ARG A 1 114 ? 1.964 -0.223 -35.354 1.00 96.25 114 ARG A N 1
ATOM 911 C CA . ARG A 1 114 ? 0.569 0.100 -35.002 1.00 96.25 114 ARG A CA 1
ATOM 912 C C . ARG A 1 114 ? -0.121 -1.003 -34.187 1.00 96.25 114 ARG A C 1
ATOM 914 O O . ARG A 1 114 ? -0.688 -0.720 -33.136 1.00 96.25 114 ARG A O 1
ATOM 921 N N . GLY A 1 115 ? -0.036 -2.263 -34.625 1.00 98.06 115 GLY A N 1
ATOM 922 C CA . GLY A 1 115 ? -0.649 -3.392 -33.913 1.00 98.06 115 GLY A CA 1
ATOM 923 C C . GLY A 1 115 ? -0.049 -3.629 -32.521 1.00 98.06 115 GLY A C 1
ATOM 924 O O . GLY A 1 115 ? -0.780 -3.883 -31.566 1.00 98.06 115 GLY A O 1
ATOM 925 N N . ARG A 1 116 ? 1.276 -3.484 -32.373 1.00 97.81 116 ARG A N 1
ATOM 926 C CA . ARG A 1 116 ? 1.961 -3.598 -31.075 1.00 97.81 116 ARG A CA 1
ATOM 927 C C . ARG A 1 116 ? 1.602 -2.439 -30.142 1.00 97.81 116 ARG A C 1
ATOM 929 O O . ARG A 1 116 ? 1.356 -2.681 -28.963 1.00 97.81 116 ARG A O 1
ATOM 936 N N . TYR A 1 117 ? 1.522 -1.220 -30.675 1.00 98.12 117 TYR A N 1
ATOM 937 C CA . TYR A 1 117 ? 1.122 -0.027 -29.930 1.00 98.12 117 TYR A CA 1
ATOM 938 C C . TYR A 1 117 ? -0.286 -0.177 -29.345 1.00 98.12 117 TYR A C 1
ATOM 940 O O . TYR A 1 117 ? -0.474 0.048 -28.154 1.00 98.12 117 TYR A O 1
ATOM 948 N N . LEU A 1 118 ? -1.255 -0.647 -30.139 1.00 97.94 118 LEU A N 1
ATOM 949 C CA . LEU A 1 118 ? -2.631 -0.852 -29.670 1.00 97.94 118 LEU A CA 1
ATOM 950 C C . LEU A 1 118 ? -2.732 -1.917 -28.569 1.00 97.94 118 LEU A C 1
ATOM 952 O O . LEU A 1 118 ? -3.440 -1.709 -27.583 1.00 97.94 118 LEU A O 1
ATOM 956 N N . ARG A 1 119 ? -1.995 -3.032 -28.685 1.00 98.31 119 ARG A N 1
ATOM 957 C CA . ARG A 1 119 ? -1.935 -4.046 -27.615 1.00 98.31 119 ARG A CA 1
ATOM 958 C C . ARG A 1 119 ? -1.359 -3.462 -26.329 1.00 98.31 119 ARG A C 1
ATOM 960 O O . ARG A 1 119 ? -1.957 -3.622 -25.270 1.00 98.31 119 ARG A O 1
ATOM 967 N N . HIS A 1 120 ? -0.235 -2.750 -26.429 1.00 98.06 120 HIS A N 1
ATOM 968 C CA . HIS A 1 120 ? 0.389 -2.099 -25.280 1.00 98.06 120 HIS A CA 1
ATOM 969 C C . HIS A 1 120 ? -0.556 -1.084 -24.624 1.00 98.06 120 HIS A C 1
ATOM 971 O O . HIS A 1 120 ? -0.734 -1.115 -23.410 1.00 98.06 120 HIS A O 1
ATOM 977 N N . TRP A 1 121 ? -1.222 -0.248 -25.425 1.00 97.94 121 TRP A N 1
ATOM 978 C CA . TRP A 1 121 ? -2.194 0.731 -24.940 1.00 97.94 121 TRP A CA 1
ATOM 979 C C . TRP A 1 121 ? -3.368 0.067 -24.213 1.00 97.94 121 TRP A C 1
ATOM 981 O O . TRP A 1 121 ? -3.760 0.510 -23.135 1.00 97.94 121 TRP A O 1
ATOM 991 N N . THR A 1 122 ? -3.880 -1.037 -24.757 1.00 98.56 122 THR A N 1
ATOM 992 C CA . THR A 1 122 ? -4.992 -1.787 -24.156 1.00 98.56 122 THR A CA 1
ATOM 993 C C . THR A 1 122 ? -4.592 -2.385 -22.808 1.00 98.56 122 THR A C 1
ATOM 995 O O . THR A 1 122 ? -5.301 -2.195 -21.821 1.00 98.56 122 THR A O 1
ATOM 998 N N . ILE A 1 123 ? -3.427 -3.040 -22.735 1.00 98.25 123 ILE A N 1
ATOM 999 C CA . ILE A 1 123 ? -2.891 -3.604 -21.485 1.00 98.25 123 ILE A CA 1
ATOM 1000 C C . ILE A 1 123 ? -2.659 -2.494 -20.456 1.00 98.25 123 ILE A C 1
ATOM 1002 O O . ILE A 1 123 ? -3.069 -2.616 -19.303 1.00 98.25 123 ILE A O 1
ATOM 1006 N N . HIS A 1 124 ? -2.054 -1.381 -20.875 1.00 98.50 124 HIS A N 1
ATOM 1007 C CA . HIS A 1 124 ? -1.807 -0.237 -20.005 1.00 98.50 124 HIS A CA 1
ATOM 1008 C C . HIS A 1 124 ? -3.115 0.346 -19.452 1.00 98.50 124 HIS A C 1
ATOM 1010 O O . HIS A 1 124 ? -3.216 0.626 -18.257 1.00 98.50 124 HIS A O 1
ATOM 1016 N N . ARG A 1 125 ? -4.153 0.480 -20.286 1.00 98.56 125 ARG A N 1
ATOM 1017 C CA . ARG A 1 125 ? -5.455 0.981 -19.838 1.00 98.56 125 ARG A CA 1
ATOM 1018 C C . ARG A 1 125 ? -6.152 0.010 -18.886 1.00 98.56 125 ARG A C 1
ATOM 1020 O O . ARG A 1 125 ? -6.697 0.455 -17.876 1.00 98.56 125 ARG A O 1
ATOM 1027 N N . ALA A 1 126 ? -6.094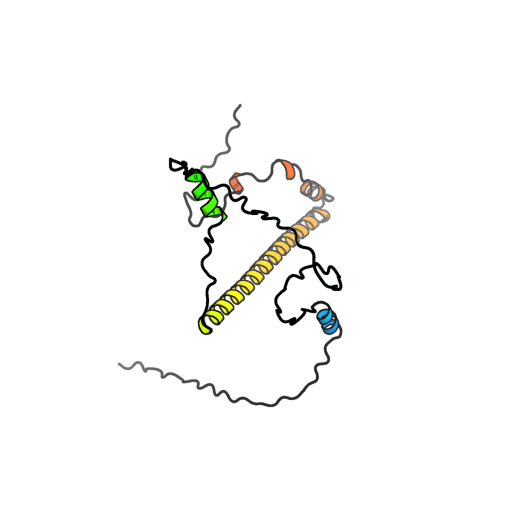 -1.291 -19.168 1.00 98.56 126 ALA A N 1
ATOM 1028 C CA . ALA A 1 126 ? -6.612 -2.328 -18.279 1.00 98.56 126 ALA A CA 1
ATOM 1029 C C . ALA A 1 126 ? -5.910 -2.294 -16.911 1.00 98.56 126 ALA A C 1
ATOM 1031 O O . ALA A 1 126 ? -6.575 -2.337 -15.877 1.00 98.56 126 ALA A O 1
ATOM 1032 N N . TRP A 1 127 ? -4.586 -2.110 -16.890 1.00 98.44 127 TRP A N 1
ATOM 1033 C CA . TRP A 1 127 ? -3.821 -1.932 -15.656 1.00 98.44 127 TRP A CA 1
ATOM 1034 C C . TRP A 1 127 ? -4.257 -0.692 -14.873 1.00 98.44 127 TRP A C 1
ATOM 1036 O O . TRP A 1 127 ? -4.494 -0.778 -13.670 1.00 98.44 127 TRP A O 1
ATOM 1046 N N . GLN A 1 128 ? -4.421 0.454 -15.537 1.00 98.56 128 GLN A N 1
ATOM 1047 C CA . GLN A 1 128 ? -4.909 1.671 -14.881 1.00 98.56 128 GLN A CA 1
ATOM 1048 C C . GLN A 1 128 ? -6.294 1.474 -14.251 1.00 98.56 128 GLN A C 1
ATOM 1050 O O . GLN A 1 128 ? -6.522 1.918 -13.124 1.00 98.56 128 GLN A O 1
ATOM 1055 N N . LEU A 1 129 ? -7.206 0.797 -14.957 1.00 98.62 129 LEU A N 1
ATOM 1056 C CA . LEU A 1 129 ? -8.539 0.477 -14.448 1.00 98.62 129 LEU A CA 1
ATOM 1057 C C . LEU A 1 129 ? -8.458 -0.456 -13.233 1.00 98.62 129 LEU A C 1
ATOM 1059 O O . LEU A 1 129 ? -9.062 -0.176 -12.200 1.00 98.62 129 LEU A O 1
ATOM 1063 N N . TYR A 1 130 ? -7.656 -1.517 -13.321 1.00 98.62 130 TYR A N 1
ATOM 1064 C CA . TYR A 1 130 ? -7.403 -2.430 -12.210 1.00 98.62 130 TYR A CA 1
ATOM 1065 C C . TYR A 1 130 ? -6.854 -1.693 -10.980 1.00 98.62 130 TYR A C 1
ATOM 1067 O O . TYR A 1 130 ? -7.366 -1.860 -9.875 1.00 98.62 130 TYR A O 1
ATOM 1075 N N . GLN A 1 131 ? -5.875 -0.807 -11.164 1.00 98.62 131 GLN A N 1
ATOM 1076 C CA . GLN A 1 131 ? -5.305 0.002 -10.085 1.00 98.62 131 GLN A CA 1
ATOM 1077 C C . GLN A 1 131 ? -6.322 0.973 -9.470 1.00 98.62 131 GLN A C 1
ATOM 1079 O O . GLN A 1 131 ? -6.330 1.173 -8.254 1.00 98.62 131 GLN A O 1
ATOM 1084 N N . ALA A 1 132 ? -7.196 1.577 -10.279 1.00 98.56 132 ALA A N 1
ATOM 1085 C CA . ALA A 1 132 ? -8.292 2.404 -9.775 1.00 98.56 132 ALA A CA 1
ATOM 1086 C C . ALA A 1 132 ? -9.266 1.578 -8.920 1.00 98.56 132 ALA A C 1
ATOM 1088 O O . ALA A 1 132 ? -9.598 1.987 -7.806 1.00 98.56 132 ALA A O 1
ATOM 1089 N N . ASN A 1 133 ? -9.640 0.385 -9.388 1.00 98.69 133 ASN A N 1
ATOM 1090 C CA . ASN A 1 133 ? -10.512 -0.529 -8.655 1.00 98.69 133 ASN A CA 1
ATOM 1091 C C . ASN A 1 133 ? -9.872 -0.996 -7.341 1.00 98.69 133 ASN A C 1
ATOM 1093 O O . ASN A 1 133 ? -10.529 -0.954 -6.304 1.00 98.69 133 ASN A O 1
ATOM 1097 N N . ARG A 1 134 ? -8.577 -1.346 -7.338 1.00 98.62 134 ARG A N 1
ATOM 1098 C CA . ARG A 1 134 ? -7.844 -1.703 -6.110 1.00 98.62 134 ARG A CA 1
ATOM 1099 C C . ARG A 1 134 ? -7.819 -0.572 -5.089 1.00 98.62 134 ARG A C 1
ATOM 1101 O O . ARG A 1 134 ? -8.047 -0.817 -3.907 1.00 98.62 134 ARG A O 1
ATOM 1108 N N . ARG A 1 135 ? -7.547 0.665 -5.523 1.00 98.56 135 ARG A N 1
ATOM 1109 C CA . ARG A 1 135 ? -7.555 1.836 -4.629 1.00 98.56 135 ARG A CA 1
ATOM 1110 C C . ARG A 1 135 ? -8.942 2.073 -4.043 1.00 98.56 135 ARG A C 1
ATOM 1112 O O . ARG A 1 135 ? -9.046 2.270 -2.837 1.00 98.56 135 ARG A O 1
ATOM 1119 N N . ARG A 1 136 ? -9.989 1.988 -4.870 1.00 98.69 136 ARG A N 1
ATOM 1120 C CA . ARG A 1 136 ? -11.381 2.121 -4.422 1.00 98.69 136 ARG A CA 1
ATOM 1121 C C . ARG A 1 136 ? -11.754 1.040 -3.410 1.00 98.69 136 ARG A C 1
ATOM 1123 O O . ARG A 1 136 ? -12.295 1.365 -2.364 1.00 98.69 136 ARG A O 1
ATOM 1130 N N . ALA A 1 137 ? -11.416 -0.220 -3.685 1.00 98.56 137 ALA A N 1
ATOM 1131 C CA . ALA A 1 137 ? -11.663 -1.330 -2.767 1.00 98.56 137 ALA A CA 1
ATOM 1132 C C . ALA A 1 137 ? -10.954 -1.118 -1.420 1.00 98.56 137 ALA A C 1
ATOM 1134 O O . ALA A 1 137 ? -11.574 -1.254 -0.372 1.00 98.56 137 ALA A O 1
ATOM 1135 N N . LYS A 1 138 ? -9.685 -0.686 -1.441 1.00 98.62 138 LYS A N 1
ATOM 1136 C CA . LYS A 1 138 ? -8.941 -0.347 -0.220 1.00 98.62 138 LYS A CA 1
ATOM 1137 C C . LYS A 1 138 ? -9.600 0.793 0.563 1.00 98.62 138 LYS A C 1
ATOM 1139 O O . LYS A 1 138 ? -9.693 0.710 1.780 1.00 98.62 138 LYS A O 1
ATOM 1144 N N . GLN A 1 139 ? -10.052 1.850 -0.112 1.00 98.50 139 GLN A N 1
ATOM 1145 C CA . GLN A 1 139 ? -10.736 2.975 0.536 1.00 98.50 139 GLN A CA 1
ATOM 1146 C C . GLN A 1 139 ? -12.056 2.550 1.184 1.00 98.50 139 GLN A C 1
ATOM 1148 O O . GLN A 1 139 ? -12.318 2.936 2.319 1.00 98.50 139 GLN A O 1
ATOM 1153 N N . LEU A 1 140 ? -12.850 1.727 0.494 1.00 98.75 140 LEU A N 1
ATOM 1154 C CA . LEU A 1 140 ? -14.102 1.194 1.031 1.00 98.75 140 LEU A CA 1
ATOM 1155 C C . LEU A 1 140 ? -13.861 0.287 2.239 1.00 98.75 140 LEU A C 1
ATOM 1157 O O . LEU A 1 140 ? -14.581 0.392 3.223 1.00 98.75 140 LEU A O 1
ATOM 1161 N N . GLU A 1 141 ? -12.830 -0.556 2.200 1.00 98.62 141 GLU A N 1
ATOM 1162 C CA . GLU A 1 141 ? -12.490 -1.417 3.333 1.00 98.62 141 GLU A CA 1
ATOM 1163 C C . GLU A 1 141 ? -12.029 -0.602 4.551 1.00 98.62 141 GLU A C 1
ATOM 1165 O O . GLU A 1 141 ? -12.483 -0.851 5.665 1.00 98.62 141 GLU A O 1
ATOM 1170 N N . LEU A 1 142 ? -11.204 0.430 4.348 1.00 98.56 142 LEU A N 1
ATOM 1171 C CA . LEU A 1 142 ? -10.815 1.351 5.423 1.00 98.56 142 LEU A CA 1
ATOM 1172 C C . LEU A 1 142 ? -12.024 2.108 5.992 1.00 98.56 142 LEU A C 1
ATOM 1174 O O . LEU A 1 142 ? -12.135 2.264 7.206 1.00 98.56 142 LEU A O 1
ATOM 1178 N N . GLN A 1 143 ? -12.948 2.546 5.134 1.00 98.62 143 GLN A N 1
ATOM 1179 C CA . GLN A 1 143 ? -14.194 3.181 5.562 1.00 98.62 143 GLN A CA 1
ATOM 1180 C C . GLN A 1 143 ? -15.062 2.212 6.372 1.00 98.62 143 GLN A C 1
ATOM 1182 O O . GLN A 1 143 ? -15.582 2.600 7.415 1.00 98.62 143 GLN A O 1
ATOM 1187 N N . ARG A 1 144 ? -15.182 0.954 5.933 1.00 98.69 144 ARG A N 1
ATOM 1188 C CA . ARG A 1 144 ? -15.920 -0.103 6.637 1.00 98.69 144 ARG A CA 1
ATOM 1189 C C . ARG A 1 144 ? -15.337 -0.354 8.027 1.00 98.69 144 ARG A C 1
ATOM 1191 O O . ARG A 1 144 ? -16.083 -0.406 9.000 1.00 98.69 144 ARG A O 1
ATOM 1198 N N . GLN A 1 145 ? -14.013 -0.472 8.128 1.00 98.50 145 GLN A N 1
ATOM 1199 C CA . GLN A 1 145 ? -13.313 -0.640 9.405 1.00 98.50 145 GLN A CA 1
ATOM 1200 C C . GLN A 1 145 ? -13.544 0.558 10.328 1.00 98.50 145 GLN A C 1
ATOM 1202 O O . GLN A 1 145 ? -13.894 0.374 11.491 1.00 98.50 145 GLN A O 1
ATOM 1207 N N . TRP A 1 146 ? -13.430 1.781 9.803 1.00 98.38 146 TRP A N 1
ATOM 1208 C CA . TRP A 1 146 ? -13.691 2.996 10.571 1.00 98.38 146 TRP A CA 1
ATOM 1209 C C . TRP A 1 146 ? -15.141 3.072 11.067 1.00 98.38 146 TRP A C 1
ATOM 1211 O O . TRP A 1 146 ? -15.365 3.367 12.236 1.00 98.38 146 TRP A O 1
ATOM 1221 N N . GLN A 1 147 ? -16.122 2.752 10.218 1.00 98.69 147 GLN A N 1
ATOM 1222 C CA . GLN A 1 147 ? -17.538 2.725 10.598 1.00 98.69 147 GLN A CA 1
ATOM 1223 C C . GLN A 1 147 ? -17.806 1.699 11.703 1.00 98.69 147 GLN A C 1
ATOM 1225 O O . GLN A 1 147 ? -18.485 2.024 12.674 1.00 98.69 147 GLN A O 1
ATOM 1230 N N . ALA A 1 148 ? -17.241 0.494 11.585 1.00 98.44 148 ALA A N 1
ATOM 1231 C CA . ALA A 1 148 ? -17.368 -0.549 12.601 1.00 98.44 148 ALA A CA 1
ATOM 1232 C C . ALA A 1 148 ? -16.745 -0.120 13.940 1.00 98.44 148 ALA A C 1
ATOM 1234 O O . ALA A 1 148 ? -17.373 -0.255 14.988 1.00 98.44 148 ALA A O 1
ATOM 1235 N N . MET A 1 149 ? -15.541 0.459 13.905 1.00 98.06 149 MET A N 1
ATOM 1236 C CA . MET A 1 149 ? -14.882 1.002 15.096 1.00 98.06 149 MET A CA 1
ATOM 1237 C C . MET A 1 149 ? -15.692 2.132 15.737 1.00 98.06 149 MET A C 1
ATOM 1239 O O . MET A 1 149 ? -15.823 2.174 16.959 1.00 98.06 149 MET A O 1
ATOM 1243 N N . ASN A 1 150 ? -16.241 3.040 14.925 1.00 97.94 150 ASN A N 1
ATOM 1244 C CA . ASN A 1 150 ? -17.050 4.155 15.402 1.00 97.94 150 ASN A CA 1
ATOM 1245 C C . ASN A 1 150 ? -18.337 3.664 16.075 1.00 97.94 150 ASN A C 1
ATOM 1247 O O . ASN A 1 150 ? -18.652 4.108 17.173 1.00 97.94 150 ASN A O 1
ATOM 1251 N N . ALA A 1 151 ? -19.039 2.708 15.461 1.00 97.69 151 ALA A N 1
ATOM 1252 C CA . ALA A 1 151 ? -20.240 2.106 16.036 1.00 97.69 151 ALA A CA 1
ATOM 1253 C C . ALA A 1 151 ? -19.957 1.450 17.399 1.00 97.69 151 ALA A C 1
ATOM 1255 O O . ALA A 1 151 ? -20.663 1.728 18.364 1.00 97.69 151 ALA A O 1
ATOM 1256 N N . ALA A 1 152 ? -18.878 0.667 17.505 1.00 97.06 152 ALA A N 1
ATOM 1257 C CA . ALA A 1 152 ? -18.466 0.058 18.771 1.00 97.06 152 ALA A CA 1
ATOM 1258 C C . ALA A 1 152 ? -18.102 1.107 19.842 1.00 97.06 152 ALA A C 1
ATOM 1260 O O . ALA A 1 152 ? -18.407 0.940 21.020 1.00 97.06 152 ALA A O 1
ATOM 1261 N N . CYS A 1 153 ? -17.471 2.221 19.452 1.00 96.56 153 CYS A N 1
ATOM 1262 C CA . CYS A 1 153 ? -17.166 3.311 20.380 1.00 96.56 153 CYS A CA 1
ATOM 1263 C C . CYS A 1 153 ? -18.428 4.040 20.867 1.00 96.56 153 CYS A C 1
ATOM 1265 O O . CYS A 1 153 ? -18.502 4.393 22.044 1.00 96.56 153 CYS A O 1
ATOM 1267 N N . GLU A 1 154 ? -19.420 4.245 19.998 1.00 95.75 154 GLU A N 1
ATOM 1268 C CA . GLU A 1 154 ? -20.710 4.836 20.377 1.00 95.75 154 GLU A CA 1
ATOM 1269 C C . GLU A 1 154 ? -21.509 3.922 21.316 1.00 95.75 154 GLU A C 1
ATOM 1271 O O . GLU A 1 154 ? -22.092 4.397 22.297 1.00 95.75 154 GLU A O 1
ATOM 1276 N N . GLU A 1 155 ? -21.463 2.608 21.085 1.00 95.50 155 GLU A N 1
ATOM 1277 C CA . GLU A 1 155 ? -22.017 1.608 22.001 1.00 95.50 155 GLU A CA 1
ATOM 1278 C C . GLU A 1 155 ? -21.332 1.677 23.375 1.00 95.50 155 GLU A C 1
ATOM 1280 O O . GLU A 1 155 ? -22.005 1.790 24.395 1.00 95.50 155 GLU A O 1
ATOM 1285 N N . LEU A 1 156 ? -19.997 1.728 23.430 1.00 95.19 156 LEU A N 1
ATOM 1286 C CA . LEU A 1 156 ? -19.261 1.892 24.693 1.00 95.19 156 LEU A CA 1
ATOM 1287 C C . LEU A 1 156 ? -19.550 3.221 25.400 1.00 95.19 156 LEU A C 1
ATOM 1289 O O . LEU A 1 156 ? -19.395 3.322 26.617 1.00 95.19 156 LEU A O 1
ATOM 1293 N N . ARG A 1 157 ? -19.922 4.264 24.654 1.00 94.81 157 ARG A N 1
ATOM 1294 C CA . ARG A 1 157 ? -20.203 5.593 25.207 1.00 94.81 157 ARG A CA 1
ATOM 1295 C C . ARG A 1 157 ? -21.574 5.665 25.873 1.00 94.81 157 ARG A C 1
ATOM 1297 O O . ARG A 1 157 ? -21.722 6.400 26.848 1.00 94.81 157 ARG A O 1
ATOM 1304 N N . THR A 1 158 ? -22.560 4.947 25.337 1.00 94.25 158 THR A N 1
ATOM 1305 C CA . THR A 1 158 ? -23.977 5.097 25.718 1.00 94.25 158 THR A CA 1
ATOM 1306 C C . THR A 1 158 ? -24.630 3.806 26.214 1.00 94.25 158 THR A C 1
ATOM 1308 O O . THR A 1 158 ? -25.448 3.860 27.127 1.00 94.25 158 THR A O 1
ATOM 1311 N N . GLY A 1 159 ? -24.255 2.652 25.664 1.00 88.31 159 GLY A N 1
ATOM 1312 C CA . GLY A 1 159 ? -24.893 1.355 25.904 1.00 88.31 159 GLY A CA 1
ATOM 1313 C C . GLY A 1 159 ? -24.326 0.549 27.075 1.00 88.31 159 GLY A C 1
ATOM 1314 O O . GLY A 1 159 ? -25.024 -0.301 27.614 1.00 88.31 159 GLY A O 1
ATOM 1315 N N . ALA A 1 160 ? -23.098 0.826 27.525 1.00 85.75 160 ALA A N 1
ATOM 1316 C CA . ALA A 1 160 ? -22.439 0.040 28.578 1.00 85.75 160 ALA A CA 1
ATOM 1317 C C . ALA A 1 160 ? -22.916 0.347 30.018 1.00 85.75 160 ALA A C 1
ATOM 1319 O O . ALA A 1 160 ? -22.439 -0.277 30.964 1.00 85.75 160 ALA A O 1
ATOM 1320 N N . GLY A 1 161 ? -23.814 1.325 30.212 1.00 88.88 161 GLY A N 1
ATOM 1321 C CA . GLY A 1 161 ? -24.355 1.694 31.532 1.00 88.88 161 GLY A CA 1
ATOM 1322 C C . GLY A 1 161 ? -23.334 2.286 32.519 1.00 88.88 161 GLY A C 1
ATOM 1323 O O . GLY A 1 161 ? -23.650 2.510 33.683 1.00 88.88 161 GLY A O 1
ATOM 1324 N N . ASP A 1 162 ? -22.109 2.565 32.071 1.00 90.31 162 ASP A N 1
ATOM 1325 C CA . ASP A 1 162 ? -20.968 2.988 32.891 1.00 90.31 162 ASP A CA 1
ATOM 1326 C C . ASP A 1 162 ? -20.704 4.509 32.845 1.00 90.31 162 ASP A C 1
ATOM 1328 O O . ASP A 1 162 ? -19.642 4.986 33.268 1.00 90.31 162 ASP A O 1
ATOM 1332 N N . GLY A 1 163 ? -21.635 5.277 32.268 1.00 91.62 163 GLY A N 1
ATOM 1333 C CA . GLY A 1 163 ? -21.480 6.715 32.033 1.00 91.62 163 GLY A CA 1
ATOM 1334 C C . GLY A 1 163 ? -20.295 7.055 31.116 1.00 91.62 163 GLY A C 1
ATOM 1335 O O . GLY A 1 163 ? -19.623 8.075 31.312 1.00 91.62 163 GLY A O 1
ATOM 1336 N N . GLY A 1 164 ? -19.950 6.170 30.174 1.00 93.56 164 GLY A N 1
ATOM 1337 C CA . GLY A 1 164 ? -18.869 6.362 29.206 1.00 93.56 164 GLY A CA 1
ATOM 1338 C C . GLY A 1 164 ? -17.468 6.299 29.822 1.00 93.56 164 GLY A C 1
ATOM 1339 O O . GLY A 1 164 ? -16.536 6.947 29.332 1.00 93.56 164 GLY A O 1
ATOM 1340 N N . LYS A 1 165 ? -17.288 5.588 30.942 1.00 95.25 165 LYS A N 1
ATOM 1341 C CA . LYS A 1 165 ? -15.984 5.424 31.612 1.00 95.25 165 LYS A CA 1
ATOM 1342 C C . LYS A 1 165 ? -15.019 4.596 30.760 1.00 95.25 165 LYS A C 1
ATOM 1344 O O . LYS A 1 165 ? -13.858 4.984 30.608 1.00 95.25 165 LYS A O 1
ATOM 1349 N N . LEU A 1 166 ? -15.483 3.485 30.195 1.00 95.25 166 LEU A N 1
ATOM 1350 C CA . LEU A 1 166 ? -14.729 2.616 29.293 1.00 95.25 166 LEU A CA 1
ATOM 1351 C C . LEU A 1 166 ? -14.390 3.338 27.992 1.00 95.25 166 LEU A C 1
ATOM 1353 O O . LEU A 1 166 ? -13.233 3.305 27.571 1.00 95.25 166 LEU A O 1
ATOM 1357 N N . PHE A 1 167 ? -15.345 4.081 27.424 1.00 96.69 167 PHE A N 1
ATOM 1358 C CA . PHE A 1 167 ? -15.096 4.942 26.269 1.00 96.69 167 PHE A CA 1
ATOM 1359 C C . PHE A 1 167 ? -13.940 5.920 26.535 1.00 96.69 167 PHE A C 1
ATOM 1361 O O . PHE A 1 167 ? -12.950 5.918 25.802 1.00 96.69 167 PHE A O 1
ATOM 1368 N N . ARG A 1 168 ? -13.982 6.674 27.644 1.00 96.06 168 ARG A N 1
ATOM 1369 C CA . ARG A 1 168 ? -12.899 7.602 28.022 1.00 96.06 168 ARG A CA 1
ATOM 1370 C C . ARG A 1 168 ? -11.545 6.908 28.151 1.00 96.06 168 ARG A C 1
ATOM 1372 O O . ARG A 1 168 ? -10.560 7.441 27.654 1.00 96.06 168 ARG A O 1
ATOM 1379 N N . LYS A 1 169 ? -11.492 5.723 28.773 1.00 95.69 169 LYS A N 1
ATOM 1380 C CA . LYS A 1 169 ? -10.256 4.928 28.883 1.00 95.69 169 LYS A CA 1
ATOM 1381 C C . LYS A 1 169 ? -9.728 4.470 27.521 1.00 95.69 169 LYS A C 1
ATOM 1383 O O . LYS A 1 169 ? -8.526 4.556 27.298 1.00 95.69 169 LYS A O 1
ATOM 1388 N N . SER A 1 170 ? -10.600 4.021 26.617 1.00 94.38 170 SER A N 1
ATOM 1389 C CA . SER A 1 170 ? -10.205 3.559 25.277 1.00 94.38 170 SER A CA 1
ATOM 1390 C C . SER A 1 170 ? -9.609 4.669 24.400 1.00 94.38 170 SER A C 1
ATOM 1392 O O . SER A 1 170 ? -8.751 4.400 23.564 1.00 94.38 170 SER A O 1
ATOM 1394 N N . MET A 1 171 ? -10.010 5.925 24.626 1.00 95.88 171 MET A N 1
ATOM 1395 C CA . MET A 1 171 ? -9.513 7.090 23.882 1.00 95.88 171 MET A CA 1
ATOM 1396 C C . MET A 1 171 ? -8.137 7.580 24.358 1.00 95.88 171 MET A C 1
ATOM 1398 O O . MET A 1 171 ? -7.526 8.435 23.710 1.00 95.88 171 MET A O 1
ATOM 1402 N N . ILE A 1 172 ? -7.625 7.061 25.479 1.00 95.19 172 ILE A N 1
ATOM 1403 C CA . ILE A 1 172 ? -6.316 7.444 26.009 1.00 95.19 172 ILE A CA 1
ATOM 1404 C C . ILE A 1 172 ? -5.214 6.888 25.097 1.00 95.19 172 ILE A C 1
ATOM 1406 O O . ILE A 1 172 ? -5.008 5.683 24.994 1.00 95.19 172 ILE A O 1
ATOM 1410 N N . LYS A 1 173 ? -4.427 7.780 24.489 1.00 93.56 173 LYS A N 1
ATOM 1411 C CA . LYS A 1 173 ? -3.308 7.433 23.591 1.00 93.56 173 LYS A CA 1
ATOM 1412 C C . LYS A 1 173 ? -1.976 7.266 24.333 1.00 93.56 173 LYS A C 1
ATOM 1414 O O . LYS A 1 173 ? -0.931 7.721 23.866 1.00 93.56 173 LYS A O 1
ATOM 1419 N N . THR A 1 174 ? -2.000 6.650 25.514 1.00 92.50 174 THR A N 1
ATOM 1420 C CA . THR A 1 174 ? -0.792 6.449 26.330 1.00 92.50 174 THR A CA 1
ATOM 1421 C C . THR A 1 174 ? 0.212 5.585 25.571 1.00 92.50 174 THR A C 1
ATOM 1423 O O . THR A 1 174 ? -0.131 4.511 25.093 1.00 92.50 174 THR A O 1
ATOM 1426 N N . ARG A 1 175 ? 1.455 6.070 25.454 1.00 89.50 175 ARG A N 1
ATOM 1427 C CA . ARG A 1 175 ? 2.600 5.414 24.786 1.00 89.50 175 ARG A CA 1
ATOM 1428 C C . ARG A 1 175 ? 2.463 5.105 23.289 1.00 89.50 175 ARG A C 1
ATOM 1430 O O . ARG A 1 175 ? 3.469 4.766 22.678 1.00 89.50 175 ARG A O 1
ATOM 1437 N N . VAL A 1 176 ? 1.312 5.358 22.662 1.00 90.81 176 VAL A N 1
ATOM 1438 C CA . VAL A 1 176 ? 1.093 5.161 21.211 1.00 90.81 176 VAL A CA 1
ATOM 1439 C C . VAL A 1 176 ? 2.139 5.888 20.359 1.00 90.81 176 VAL A C 1
ATOM 1441 O O . VAL A 1 176 ? 2.586 5.354 19.353 1.00 90.81 176 VAL A O 1
ATOM 1444 N N . PHE A 1 177 ? 2.567 7.085 20.777 1.00 88.56 177 PHE A N 1
ATOM 1445 C CA . PHE A 1 177 ? 3.557 7.895 20.054 1.00 88.56 177 PHE A CA 1
ATOM 1446 C C . PHE A 1 177 ? 5.006 7.725 20.539 1.00 88.56 177 PHE A C 1
ATOM 1448 O O . PHE A 1 177 ? 5.898 8.353 19.979 1.00 88.56 177 PHE A O 1
ATOM 1455 N N . ARG A 1 178 ? 5.248 6.922 21.584 1.00 91.06 178 ARG A N 1
ATOM 1456 C CA . ARG A 1 178 ? 6.596 6.686 22.133 1.00 91.06 178 ARG A CA 1
ATOM 1457 C C . ARG A 1 178 ? 7.088 5.275 21.838 1.00 91.06 178 ARG A C 1
ATOM 1459 O O . ARG A 1 178 ? 8.160 5.123 21.271 1.00 91.06 178 ARG A O 1
ATOM 1466 N N . ASP A 1 179 ? 6.281 4.274 22.176 1.00 87.62 179 ASP A N 1
ATOM 1467 C CA . ASP A 1 179 ? 6.678 2.863 22.122 1.00 87.62 179 ASP A CA 1
ATOM 1468 C C . ASP A 1 179 ? 6.511 2.267 20.711 1.00 87.62 179 ASP A C 1
ATOM 1470 O O . ASP A 1 179 ? 7.067 1.211 20.423 1.00 87.62 179 ASP A O 1
ATOM 1474 N N . MET A 1 180 ? 5.796 2.966 19.814 1.00 86.56 180 MET A N 1
ATOM 1475 C CA . MET A 1 180 ? 5.522 2.539 18.434 1.00 86.56 180 MET A CA 1
ATOM 1476 C C . MET A 1 180 ? 4.925 1.118 18.368 1.00 86.56 180 MET A C 1
ATOM 1478 O O . MET A 1 180 ? 4.279 0.652 19.307 1.00 86.56 180 MET A O 1
ATOM 1482 N N . PHE A 1 181 ? 5.048 0.456 17.216 1.00 86.94 181 PHE A N 1
ATOM 1483 C CA . PHE A 1 181 ? 4.691 -0.948 17.050 1.00 86.94 181 PHE A CA 1
ATOM 1484 C C . PHE A 1 181 ? 5.902 -1.834 17.395 1.00 86.94 181 PHE A C 1
ATOM 1486 O O . PHE A 1 181 ? 7.029 -1.460 17.060 1.00 86.94 181 PHE A O 1
ATOM 1493 N N . PRO A 1 182 ? 5.709 -3.013 18.016 1.00 90.62 182 PRO A N 1
ATOM 1494 C CA . PRO A 1 182 ? 6.808 -3.947 18.245 1.00 90.62 182 PRO A CA 1
ATOM 1495 C C . PRO A 1 182 ? 7.451 -4.366 16.919 1.00 90.62 182 PRO A C 1
ATOM 1497 O O . PRO A 1 182 ? 6.750 -4.705 15.958 1.00 90.62 182 PRO A O 1
ATOM 1500 N N . ILE A 1 183 ? 8.785 -4.330 16.860 1.00 88.38 183 ILE A N 1
ATOM 1501 C CA . ILE A 1 183 ? 9.553 -4.519 15.620 1.00 88.38 183 ILE A CA 1
ATOM 1502 C C . ILE A 1 183 ? 9.308 -5.890 14.976 1.00 88.38 183 ILE A C 1
ATOM 1504 O O . ILE A 1 183 ? 9.412 -6.037 13.759 1.00 88.38 183 ILE A O 1
ATOM 1508 N N . GLU A 1 184 ? 8.906 -6.885 15.767 1.00 87.81 184 GLU A N 1
ATOM 1509 C CA . GLU A 1 184 ? 8.585 -8.230 15.304 1.00 87.81 184 GLU A CA 1
ATOM 1510 C C . GLU A 1 184 ? 7.380 -8.259 14.352 1.00 87.81 184 GLU A C 1
ATOM 1512 O O . GLU A 1 184 ? 7.344 -9.102 13.455 1.00 87.81 184 GLU A O 1
ATOM 1517 N N . TYR A 1 185 ? 6.432 -7.323 14.489 1.00 89.38 185 TYR A N 1
ATOM 1518 C CA . TYR A 1 185 ? 5.276 -7.198 13.591 1.00 89.38 185 TYR A CA 1
ATOM 1519 C C . TYR A 1 185 ? 5.590 -6.434 12.299 1.00 89.38 185 TYR A C 1
ATOM 1521 O O . TYR A 1 185 ? 4.815 -6.502 11.349 1.00 89.38 185 TYR A O 1
ATOM 1529 N N . GLY A 1 186 ? 6.729 -5.738 12.222 1.00 86.38 186 GLY A N 1
ATOM 1530 C CA . GLY A 1 186 ? 7.170 -5.025 11.018 1.00 86.38 186 GLY A CA 1
ATOM 1531 C C . GLY A 1 186 ? 7.684 -5.932 9.893 1.00 86.38 186 GLY A C 1
ATOM 1532 O O . GLY A 1 186 ? 8.197 -5.430 8.894 1.00 86.38 186 GLY A O 1
ATOM 1533 N N . ARG A 1 187 ? 7.592 -7.260 10.050 1.00 89.06 187 ARG A N 1
ATOM 1534 C CA . ARG A 1 187 ? 8.045 -8.239 9.053 1.00 89.06 187 ARG A CA 1
ATOM 1535 C C . ARG A 1 187 ? 7.220 -8.118 7.771 1.00 89.06 187 ARG A C 1
ATOM 1537 O O . ARG A 1 187 ? 5.992 -8.176 7.796 1.00 89.06 187 ARG A O 1
ATOM 1544 N N . LEU A 1 188 ? 7.913 -7.956 6.645 1.00 91.31 188 LEU A N 1
ATOM 1545 C CA . LEU A 1 188 ? 7.289 -7.875 5.328 1.00 91.31 188 LEU A CA 1
ATOM 1546 C C . LEU A 1 188 ? 6.842 -9.262 4.855 1.00 91.31 188 LEU A C 1
ATOM 1548 O O . LEU A 1 188 ? 7.372 -10.286 5.282 1.00 91.31 188 LEU A O 1
ATOM 1552 N N . GLN A 1 189 ? 5.868 -9.279 3.949 1.00 92.31 189 GLN A N 1
ATOM 1553 C CA . GLN A 1 189 ? 5.464 -10.500 3.259 1.00 92.31 189 GLN A CA 1
ATOM 1554 C C . GLN A 1 189 ? 6.583 -10.944 2.302 1.00 92.31 189 GLN A C 1
ATOM 1556 O O . GLN A 1 189 ? 7.125 -10.118 1.566 1.00 92.31 189 GLN A O 1
ATOM 1561 N N . THR A 1 190 ? 6.910 -12.237 2.321 1.00 93.38 190 THR A N 1
ATOM 1562 C CA . THR A 1 190 ? 7.927 -12.873 1.463 1.00 93.38 190 THR A CA 1
ATOM 1563 C C . THR A 1 190 ? 7.244 -13.732 0.395 1.00 93.38 190 THR A C 1
ATOM 1565 O O . THR A 1 190 ? 6.151 -14.240 0.628 1.00 93.38 190 THR A O 1
ATOM 1568 N N . GLU A 1 191 ? 7.894 -13.924 -0.758 1.00 95.75 191 GLU A N 1
ATOM 1569 C CA . GLU A 1 191 ? 7.382 -14.731 -1.886 1.00 95.75 191 GLU A CA 1
ATOM 1570 C C . GLU A 1 191 ? 7.070 -16.195 -1.515 1.00 95.75 191 GLU A C 1
ATOM 1572 O O . GLU A 1 191 ? 6.130 -16.783 -2.044 1.00 95.75 191 GLU A O 1
ATOM 1577 N N . GLY A 1 192 ? 7.835 -16.790 -0.594 1.00 92.31 192 GLY A N 1
ATOM 1578 C CA . GLY A 1 192 ? 7.614 -18.146 -0.085 1.00 92.31 192 GLY A CA 1
ATOM 1579 C C . GLY A 1 192 ? 7.846 -18.232 1.427 1.00 92.31 192 GLY A C 1
ATOM 1580 O O . GLY A 1 192 ? 8.572 -17.397 1.980 1.00 92.31 192 GLY A O 1
ATOM 1581 N N . PRO A 1 193 ? 7.227 -19.209 2.118 1.00 93.38 193 PRO A N 1
ATOM 1582 C CA . PRO A 1 193 ? 7.423 -19.381 3.549 1.00 93.38 193 PRO A CA 1
ATOM 1583 C C . PRO A 1 193 ? 8.830 -19.922 3.839 1.00 93.38 193 PRO A C 1
ATOM 1585 O O . PRO A 1 193 ? 9.314 -20.818 3.153 1.00 93.38 193 PRO A O 1
ATOM 1588 N N . GLY A 1 194 ? 9.479 -19.375 4.868 1.00 87.94 194 GLY A N 1
ATOM 1589 C CA . GLY A 1 194 ? 10.654 -19.995 5.488 1.00 87.94 194 GLY A CA 1
ATOM 1590 C C . GLY A 1 194 ? 10.227 -21.030 6.531 1.00 87.94 194 GLY A C 1
ATOM 1591 O O . GLY A 1 194 ? 9.319 -21.819 6.297 1.00 87.94 194 GLY A O 1
ATOM 1592 N N . GLU A 1 195 ? 10.802 -20.947 7.731 1.00 87.56 195 GLU A N 1
ATOM 1593 C CA . GLU A 1 195 ? 10.433 -21.768 8.903 1.00 87.56 195 GLU A CA 1
ATOM 1594 C C . GLU A 1 195 ? 8.986 -21.526 9.403 1.00 87.56 195 GLU A C 1
ATOM 1596 O O . GLU A 1 195 ? 8.488 -22.215 10.285 1.00 87.56 195 GLU A O 1
ATOM 1601 N N . GLY A 1 196 ? 8.267 -20.569 8.804 1.00 88.44 196 GLY A N 1
ATOM 1602 C CA . GLY A 1 196 ? 6.851 -20.332 9.069 1.00 88.44 196 GLY A CA 1
ATOM 1603 C C . GLY A 1 196 ? 6.617 -19.635 10.408 1.00 88.44 196 GLY A C 1
ATOM 1604 O O . GLY A 1 196 ? 6.983 -18.468 10.569 1.00 88.44 196 GLY A O 1
ATOM 1605 N N . TRP A 1 197 ? 5.957 -20.328 11.341 1.00 90.81 197 TRP A N 1
ATOM 1606 C CA . TRP A 1 197 ? 5.546 -19.792 12.640 1.00 90.81 197 TRP A CA 1
ATOM 1607 C C . TRP A 1 197 ? 6.307 -20.456 13.790 1.00 90.81 197 TRP A C 1
ATOM 1609 O O . TRP A 1 197 ? 6.365 -21.678 13.885 1.00 90.81 197 TRP A O 1
ATOM 1619 N N . ASN A 1 198 ? 6.843 -19.646 14.705 1.00 92.00 198 ASN A N 1
ATOM 1620 C CA . ASN A 1 198 ? 7.521 -20.155 15.893 1.00 92.00 198 ASN A CA 1
ATOM 1621 C C . ASN A 1 198 ? 6.500 -20.472 16.999 1.00 92.00 198 ASN A C 1
ATOM 1623 O O . ASN A 1 198 ? 6.019 -19.569 17.688 1.00 92.00 198 ASN A O 1
ATOM 1627 N N . HIS A 1 199 ? 6.186 -21.756 17.174 1.00 94.88 199 HIS A N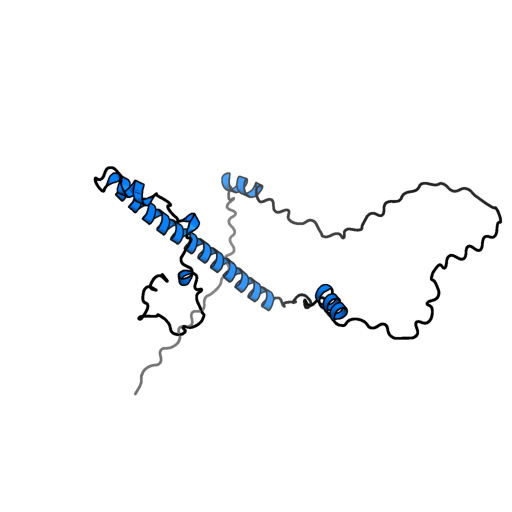 1
ATOM 1628 C CA . HIS A 1 199 ? 5.298 -22.242 18.235 1.00 94.88 199 HIS A CA 1
ATOM 1629 C C . HIS A 1 199 ? 5.959 -22.269 19.625 1.00 94.88 199 HIS A C 1
ATOM 1631 O O . HIS A 1 199 ? 5.252 -22.224 20.629 1.00 94.88 199 HIS A O 1
ATOM 1637 N N . ASP A 1 200 ? 7.292 -22.260 19.690 1.00 95.31 200 ASP A N 1
ATOM 1638 C CA . ASP A 1 200 ? 8.078 -22.333 20.928 1.00 95.31 200 ASP A CA 1
ATOM 1639 C C . ASP A 1 200 ? 8.423 -20.954 21.512 1.00 95.31 200 ASP A C 1
ATOM 1641 O O . ASP A 1 200 ? 9.256 -20.839 22.418 1.00 95.31 200 ASP A O 1
ATOM 1645 N N . TRP A 1 201 ? 7.812 -19.880 21.001 1.00 92.12 201 TRP A N 1
ATOM 1646 C CA . TRP A 1 201 ? 8.082 -18.526 21.473 1.00 92.12 201 TRP A CA 1
ATOM 1647 C C . TRP A 1 201 ? 7.810 -18.396 22.978 1.00 92.12 201 TRP A C 1
ATOM 1649 O O . TRP A 1 201 ? 6.723 -18.698 23.475 1.00 92.12 201 TRP A O 1
ATOM 1659 N N . LYS A 1 202 ? 8.805 -17.893 23.714 1.00 92.19 202 LYS A N 1
ATOM 1660 C CA . LYS A 1 202 ? 8.718 -17.609 25.150 1.00 92.19 202 LYS A CA 1
ATOM 1661 C C . LYS A 1 202 ? 9.075 -16.153 25.407 1.00 92.19 202 LYS A C 1
ATOM 1663 O O . LYS A 1 202 ? 9.976 -15.605 24.773 1.00 92.19 202 LYS A O 1
ATOM 1668 N N . ARG A 1 203 ? 8.394 -15.537 26.381 1.00 89.19 203 ARG A N 1
ATOM 1669 C CA . ARG A 1 203 ? 8.715 -14.177 26.831 1.00 89.19 203 ARG A CA 1
ATOM 1670 C C . ARG A 1 203 ? 10.181 -14.146 27.300 1.00 89.19 203 ARG A C 1
ATOM 1672 O O . ARG A 1 203 ? 10.519 -14.913 28.205 1.00 89.19 203 ARG A O 1
ATOM 1679 N N . PRO A 1 204 ? 11.036 -13.273 26.742 1.00 84.06 204 PRO A N 1
ATOM 1680 C CA . PRO A 1 204 ? 12.401 -13.127 27.225 1.00 84.06 204 PRO A CA 1
ATOM 1681 C C . PRO A 1 204 ? 12.377 -12.644 28.677 1.00 84.06 204 PRO A C 1
ATOM 1683 O O . PRO A 1 204 ? 11.651 -11.707 29.019 1.00 84.06 204 PRO A O 1
ATOM 1686 N N . GLN A 1 205 ? 13.148 -13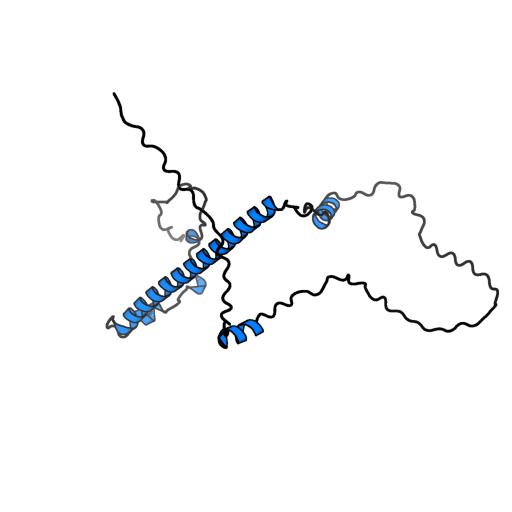.305 29.540 1.00 84.81 205 GLN A N 1
ATOM 1687 C CA . GLN A 1 205 ? 13.303 -12.863 30.921 1.00 84.81 205 GLN A CA 1
ATOM 1688 C C . GLN A 1 205 ? 14.073 -11.535 30.934 1.00 84.81 205 GLN A C 1
ATOM 1690 O O . GLN A 1 205 ? 15.031 -11.386 30.168 1.00 84.81 205 GLN A O 1
ATOM 1695 N N . PRO A 1 206 ? 13.676 -10.559 31.768 1.00 82.81 206 PRO A N 1
ATOM 1696 C CA . PRO A 1 206 ? 14.411 -9.310 31.879 1.00 82.81 206 PRO A CA 1
ATOM 1697 C C . PRO A 1 206 ? 15.836 -9.611 32.357 1.00 82.81 206 PRO A C 1
ATO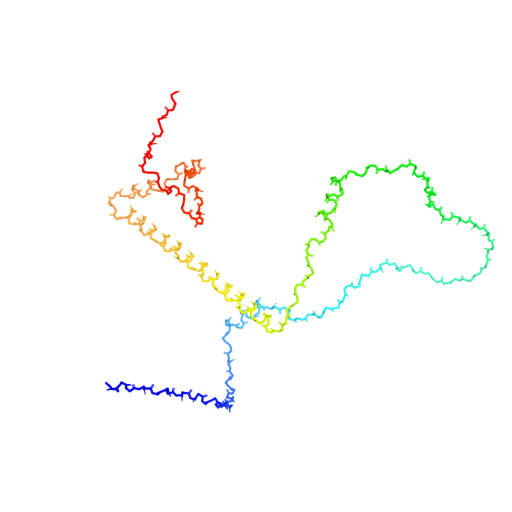M 1699 O O . PRO A 1 206 ? 16.025 -10.314 33.351 1.00 82.81 206 PRO A O 1
ATOM 1702 N N . LYS A 1 207 ? 16.841 -9.092 31.643 1.00 69.62 207 LYS A N 1
ATOM 1703 C CA . LYS A 1 207 ? 18.219 -9.085 32.146 1.00 69.62 207 LYS A CA 1
ATOM 1704 C C . LYS A 1 207 ? 18.234 -8.184 33.384 1.00 69.62 207 LYS A C 1
ATOM 1706 O O . LYS A 1 207 ? 17.851 -7.021 33.275 1.00 69.62 207 LYS A O 1
ATOM 1711 N N . ARG A 1 208 ? 18.550 -8.772 34.539 1.00 59.28 208 ARG A N 1
ATOM 1712 C CA . ARG A 1 208 ? 18.732 -8.055 35.806 1.00 59.28 208 ARG A CA 1
ATOM 1713 C C . ARG A 1 208 ? 19.980 -7.188 35.762 1.00 59.28 208 ARG A C 1
ATOM 1715 O O . ARG A 1 208 ? 20.935 -7.603 35.068 1.00 59.28 208 ARG A O 1
#

Radius of gyration: 39.46 Å; chains: 1; bounding box: 89×107×82 Å

Organism: Aspergillus calidoustus (NCBI:txid454130)

InterPro domains:
  IPR042831 Large ribosomal subunit protein mL40, fungi [PTHR39150] (27-205)